Protein AF-A0A812K1M4-F1 (afdb_monomer_lite)

Sequence (261 aa):
MPAGGAGTYQIGTFAVVARPSWSERVLVRAGVLQGGAANAGPQGVGAVGLQGGTPPSSSVDLKALEGAARQLQALSLREPRDKKDRKKDKKAAKKKQKKDKKKSKKKKKDSSSRKSKHVKYDDLSHVDGLKWKKKGDLVAFAAKHPGALTAHFLAGVYARLSKGTMTRTSQLREASVAAWAHQFTGLSEIRDLKEVLTLAEILDSVNRREIERAMDILCQRILAIQVAKMKGGSWEKAEAIELVNTQKSLASSSMLALTNA

Structure (mmCIF, N/CA/C/O backbone):
data_AF-A0A812K1M4-F1
#
_entry.id   AF-A0A812K1M4-F1
#
loop_
_atom_site.group_PDB
_atom_site.id
_atom_site.type_symbol
_atom_site.label_atom_id
_atom_site.label_alt_id
_atom_site.label_comp_id
_atom_site.label_asym_id
_atom_site.label_entity_id
_atom_site.label_seq_id
_atom_site.pdbx_PDB_ins_code
_atom_site.Cartn_x
_atom_site.Cartn_y
_atom_site.Cartn_z
_atom_site.occupancy
_atom_site.B_iso_or_equiv
_atom_site.auth_seq_id
_atom_site.auth_comp_id
_atom_site.auth_asym_id
_atom_site.auth_atom_id
_atom_site.pdbx_PDB_model_num
ATOM 1 N N . MET A 1 1 ? -8.670 -52.781 46.676 1.00 44.91 1 MET A N 1
ATOM 2 C CA . MET A 1 1 ? -7.292 -52.795 46.140 1.00 44.91 1 MET A CA 1
ATOM 3 C C . MET A 1 1 ? -7.351 -53.201 44.666 1.00 44.91 1 MET A C 1
ATOM 5 O O . MET A 1 1 ? -7.342 -54.397 44.408 1.00 44.91 1 MET A O 1
ATOM 9 N N . PRO A 1 2 ? -7.512 -52.279 43.698 1.00 49.38 2 PRO A N 1
ATOM 10 C CA . PRO A 1 2 ? -7.378 -52.623 42.286 1.00 49.38 2 PRO A CA 1
ATOM 11 C C . PRO A 1 2 ? -5.946 -52.358 41.798 1.00 49.38 2 PRO A C 1
ATOM 13 O O . PRO A 1 2 ? -5.354 -51.320 42.094 1.00 49.38 2 PRO A O 1
ATOM 16 N N . ALA A 1 3 ? -5.397 -53.336 41.081 1.00 50.78 3 ALA A N 1
ATOM 17 C CA . ALA A 1 3 ? -4.061 -53.323 40.505 1.00 50.78 3 ALA A CA 1
ATOM 18 C C . ALA A 1 3 ? -3.975 -52.342 39.322 1.00 50.78 3 ALA A C 1
ATOM 20 O O . ALA A 1 3 ? -4.794 -52.386 38.404 1.00 50.78 3 ALA A O 1
ATOM 21 N N . GLY A 1 4 ? -2.980 -51.453 39.355 1.00 46.25 4 GLY A N 1
ATOM 22 C CA . GLY A 1 4 ? -2.679 -50.513 38.279 1.00 46.25 4 GLY A CA 1
ATOM 23 C C . GLY A 1 4 ? -1.910 -51.191 37.146 1.00 46.25 4 GLY A C 1
ATOM 24 O O . GLY A 1 4 ? -0.775 -51.622 37.338 1.00 46.25 4 GLY A O 1
ATOM 25 N N . GLY A 1 5 ? -2.528 -51.272 35.968 1.00 56.31 5 GLY A N 1
ATOM 26 C CA . GLY A 1 5 ? -1.884 -51.715 34.733 1.00 56.31 5 GLY A CA 1
ATOM 27 C C . GLY A 1 5 ? -1.022 -50.607 34.126 1.00 56.31 5 GLY A C 1
ATOM 28 O O . GLY A 1 5 ? -1.500 -49.500 33.878 1.00 56.31 5 GLY A O 1
ATOM 29 N N . ALA A 1 6 ? 0.253 -50.909 33.887 1.00 53.47 6 ALA A N 1
ATOM 30 C CA . ALA A 1 6 ? 1.185 -50.035 33.189 1.00 53.47 6 ALA A CA 1
ATOM 31 C C . ALA A 1 6 ? 0.893 -50.051 31.679 1.00 53.47 6 ALA A C 1
ATOM 33 O O . ALA A 1 6 ? 1.109 -51.056 31.006 1.00 53.47 6 ALA A O 1
ATOM 34 N N . GLY A 1 7 ? 0.391 -48.933 31.150 1.00 55.84 7 GLY A N 1
ATOM 35 C CA . GLY A 1 7 ? 0.235 -48.718 29.713 1.00 55.84 7 GLY A CA 1
ATOM 36 C C . GLY A 1 7 ? 1.561 -48.308 29.076 1.00 55.84 7 GLY A C 1
ATOM 37 O O . GLY A 1 7 ? 2.104 -47.246 29.380 1.00 55.84 7 GLY A O 1
ATOM 38 N N . THR A 1 8 ? 2.083 -49.146 28.186 1.00 53.59 8 THR A N 1
ATOM 39 C CA . THR A 1 8 ? 3.206 -48.838 27.297 1.00 53.59 8 THR A CA 1
ATOM 40 C C . THR A 1 8 ? 2.718 -47.969 26.137 1.00 53.59 8 THR A C 1
ATOM 42 O O . THR A 1 8 ? 1.941 -48.404 25.292 1.00 53.59 8 THR A O 1
ATOM 45 N N . TYR A 1 9 ? 3.180 -46.720 26.084 1.00 45.56 9 TYR A N 1
ATOM 46 C CA . TYR A 1 9 ? 2.913 -45.813 24.969 1.00 45.56 9 TYR A CA 1
ATOM 47 C C . TYR A 1 9 ? 3.935 -46.060 23.853 1.00 45.56 9 TYR A C 1
ATOM 49 O O . TYR A 1 9 ? 5.130 -45.830 24.040 1.00 45.56 9 TYR A O 1
ATOM 57 N N . GLN A 1 10 ? 3.474 -46.518 22.686 1.00 49.78 10 GLN A N 1
ATOM 58 C CA . GLN A 1 10 ? 4.286 -46.532 21.469 1.00 49.78 10 GLN A CA 1
ATOM 59 C C . GLN A 1 10 ? 4.488 -45.098 20.967 1.00 49.78 10 GLN A C 1
ATOM 61 O O . GLN A 1 10 ? 3.536 -44.402 20.616 1.00 49.78 10 GLN A O 1
ATOM 66 N N . ILE A 1 11 ? 5.745 -44.664 20.913 1.00 46.81 11 ILE A N 1
ATOM 67 C CA . ILE A 1 11 ? 6.144 -43.401 20.293 1.00 46.81 11 ILE A CA 1
ATOM 68 C C . ILE A 1 11 ? 6.273 -43.657 18.789 1.00 46.81 11 ILE A C 1
ATOM 70 O O . ILE A 1 11 ? 7.227 -44.287 18.336 1.00 46.81 11 ILE A O 1
ATOM 74 N N . GLY A 1 12 ? 5.286 -43.194 18.020 1.00 51.94 12 GLY A N 1
ATOM 75 C CA . GLY A 1 12 ? 5.307 -43.250 16.561 1.00 51.94 12 GLY A CA 1
ATOM 76 C C . GLY A 1 12 ? 6.436 -42.393 15.984 1.00 51.94 12 GLY A C 1
ATOM 77 O O . GLY A 1 12 ? 6.584 -41.217 16.318 1.00 51.94 12 GLY A O 1
ATOM 78 N N . THR A 1 13 ? 7.245 -42.992 15.115 1.00 51.19 13 THR A N 1
ATOM 79 C CA . THR A 1 13 ? 8.325 -42.324 14.387 1.00 51.19 13 THR A CA 1
ATOM 80 C C . THR A 1 13 ? 7.721 -41.464 13.274 1.00 51.19 13 THR A C 1
ATOM 82 O O . THR A 1 13 ? 7.168 -41.983 12.308 1.00 51.19 13 THR A O 1
ATOM 85 N N . PHE A 1 14 ? 7.807 -40.140 13.398 1.00 39.53 14 PHE A N 1
ATOM 86 C CA . PHE A 1 14 ? 7.404 -39.222 12.332 1.00 39.53 14 PHE A CA 1
ATOM 87 C C . PHE A 1 14 ? 8.501 -39.164 11.267 1.00 39.53 14 PHE A C 1
ATOM 89 O O . PHE A 1 14 ? 9.583 -38.627 11.503 1.00 39.53 14 PHE A O 1
ATOM 96 N N . ALA A 1 15 ? 8.218 -39.706 10.082 1.00 47.03 15 ALA A N 1
ATOM 97 C CA . ALA A 1 15 ? 9.051 -39.506 8.906 1.00 47.03 15 ALA A CA 1
ATOM 98 C C . ALA A 1 15 ? 8.964 -38.034 8.470 1.00 47.03 15 ALA A C 1
ATOM 100 O O . ALA A 1 15 ? 7.927 -37.558 8.005 1.00 47.03 15 ALA A O 1
ATOM 101 N N . VAL A 1 16 ? 10.062 -37.297 8.635 1.00 44.16 16 VAL A N 1
ATOM 102 C CA . VAL A 1 16 ? 10.210 -35.941 8.101 1.00 44.16 16 VAL A CA 1
ATOM 103 C C . VAL A 1 16 ? 10.434 -36.065 6.596 1.00 44.16 16 VAL A C 1
ATOM 105 O O . VAL A 1 16 ? 11.542 -36.332 6.138 1.00 44.16 16 VAL A O 1
ATOM 108 N N . VAL A 1 17 ? 9.368 -35.895 5.812 1.00 54.56 17 VAL A N 1
ATOM 109 C CA . VAL A 1 17 ? 9.471 -35.758 4.355 1.00 54.56 17 VAL A CA 1
ATOM 110 C C . VAL A 1 17 ? 10.167 -34.430 4.068 1.00 54.56 17 VAL A C 1
ATOM 112 O O . VAL A 1 17 ? 9.581 -33.358 4.241 1.00 54.56 17 VAL A O 1
ATOM 115 N N . ALA A 1 18 ? 11.435 -34.498 3.663 1.00 44.25 18 ALA A N 1
ATOM 116 C CA . ALA A 1 18 ? 12.210 -33.342 3.239 1.00 44.25 18 ALA A CA 1
ATOM 117 C C . ALA A 1 18 ? 11.505 -32.671 2.049 1.00 44.25 18 ALA A C 1
ATOM 119 O O . ALA A 1 18 ? 11.450 -33.209 0.944 1.00 44.25 18 ALA A O 1
ATOM 120 N N . ARG A 1 19 ? 10.917 -31.494 2.285 1.00 44.53 19 ARG A N 1
ATOM 121 C CA . ARG A 1 19 ? 10.393 -30.652 1.209 1.00 44.53 19 ARG A CA 1
ATOM 122 C C . ARG A 1 19 ? 11.579 -29.986 0.499 1.00 44.53 19 ARG A C 1
ATOM 124 O O . ARG A 1 19 ? 12.397 -29.381 1.191 1.00 44.53 19 ARG A O 1
ATOM 131 N N . PRO A 1 20 ? 11.670 -30.058 -0.842 1.00 45.25 20 PRO A N 1
ATOM 132 C CA . PRO A 1 20 ? 12.727 -29.390 -1.594 1.00 45.25 20 PRO A CA 1
ATOM 133 C C . PRO A 1 20 ? 12.751 -27.888 -1.311 1.00 45.25 20 PRO A C 1
ATOM 135 O O . PRO A 1 20 ? 11.693 -27.254 -1.215 1.00 45.25 20 PRO A O 1
ATOM 138 N N . SER A 1 21 ? 13.958 -27.335 -1.210 1.00 49.97 21 SER A N 1
ATOM 139 C CA . SER A 1 21 ? 14.201 -25.899 -1.089 1.00 49.97 21 SER A CA 1
ATOM 140 C C . SER A 1 21 ? 13.547 -25.141 -2.249 1.00 49.97 21 SER A C 1
ATOM 142 O O . SER A 1 21 ? 13.640 -25.546 -3.409 1.00 49.97 21 SER A O 1
ATOM 144 N N . TRP A 1 22 ? 12.906 -24.008 -1.948 1.00 45.66 22 TRP A N 1
ATOM 145 C CA . TRP A 1 22 ? 12.272 -23.125 -2.939 1.00 45.66 22 TRP A CA 1
ATOM 146 C C . TRP A 1 22 ? 13.230 -22.667 -4.053 1.00 45.66 22 TRP A C 1
ATOM 148 O O . TRP A 1 22 ? 12.784 -22.403 -5.167 1.00 45.66 22 TRP A O 1
ATOM 158 N N . SER A 1 23 ? 14.540 -22.640 -3.792 1.00 48.38 23 SER A N 1
ATOM 159 C CA . SER A 1 23 ? 15.558 -22.270 -4.782 1.00 48.38 23 SER A CA 1
ATOM 160 C C . SER A 1 23 ? 15.686 -23.256 -5.951 1.00 48.38 23 SER A C 1
ATOM 162 O O . SER A 1 23 ? 16.134 -22.856 -7.019 1.00 48.38 23 SER A O 1
ATOM 164 N N . GLU A 1 24 ? 15.275 -24.520 -5.795 1.00 45.53 24 GLU A N 1
ATOM 165 C CA . GLU A 1 24 ? 15.433 -25.543 -6.846 1.00 45.53 24 GLU A CA 1
ATOM 166 C C . GLU A 1 24 ? 14.240 -25.633 -7.808 1.00 45.53 24 GLU A C 1
ATOM 168 O O . GLU A 1 24 ? 14.372 -26.176 -8.902 1.00 45.53 24 GLU A O 1
ATOM 173 N N . ARG A 1 25 ? 13.073 -25.066 -7.464 1.00 51.09 25 ARG A N 1
ATOM 174 C CA . ARG A 1 25 ? 11.882 -25.139 -8.337 1.00 51.09 25 ARG A CA 1
ATOM 175 C C . ARG A 1 25 ? 11.816 -24.055 -9.406 1.00 51.09 25 ARG A C 1
ATOM 177 O O . ARG A 1 25 ? 11.097 -24.227 -10.386 1.00 51.09 25 ARG A O 1
ATOM 184 N N . VAL A 1 26 ? 12.552 -22.957 -9.248 1.00 49.84 26 VAL A N 1
ATOM 185 C CA . VAL A 1 26 ? 12.480 -21.825 -10.189 1.00 49.84 26 VAL A CA 1
ATOM 186 C C . VAL A 1 26 ? 13.371 -22.042 -11.421 1.00 49.84 26 VAL A C 1
ATOM 188 O O . VAL A 1 26 ? 13.118 -21.449 -12.465 1.00 49.84 26 VAL A O 1
ATOM 191 N N . LEU A 1 27 ? 14.350 -22.954 -11.370 1.00 45.97 27 LEU A N 1
ATOM 192 C CA . LEU A 1 27 ? 15.311 -23.141 -12.466 1.00 45.97 27 LEU A CA 1
ATOM 193 C C . LEU A 1 27 ? 14.929 -24.205 -13.517 1.00 45.97 27 LEU A C 1
ATOM 195 O O . LEU A 1 27 ? 15.692 -24.423 -14.451 1.00 45.97 27 LEU A O 1
ATOM 199 N N . VAL A 1 28 ? 13.767 -24.863 -13.410 1.00 47.66 28 VAL A N 1
ATOM 200 C CA . VAL A 1 28 ? 13.396 -25.990 -14.303 1.00 47.66 28 VAL A CA 1
ATOM 201 C C . VAL A 1 28 ? 12.444 -25.580 -15.443 1.00 47.66 28 VAL A C 1
ATOM 203 O O . VAL A 1 28 ? 12.069 -26.403 -16.271 1.00 47.66 28 VAL A O 1
ATOM 206 N N . ARG A 1 29 ? 12.076 -24.297 -15.569 1.00 46.66 29 ARG A N 1
ATOM 207 C CA . ARG A 1 29 ? 11.148 -23.832 -16.625 1.00 46.66 29 ARG A CA 1
ATOM 208 C C . ARG A 1 29 ? 11.748 -22.818 -17.603 1.00 46.66 29 ARG A C 1
ATOM 210 O O . ARG A 1 29 ? 11.048 -21.944 -18.096 1.00 46.66 29 ARG A O 1
ATOM 217 N N . ALA A 1 30 ? 13.034 -22.973 -17.907 1.00 45.06 30 ALA A N 1
ATOM 218 C CA . ALA A 1 30 ? 13.705 -22.322 -19.033 1.00 45.06 30 ALA A CA 1
ATOM 219 C C . ALA A 1 30 ? 14.334 -23.395 -19.938 1.00 45.06 30 ALA A C 1
ATOM 221 O O . ALA A 1 30 ? 15.546 -23.468 -20.103 1.00 45.06 30 ALA A O 1
ATOM 222 N N . GLY A 1 31 ? 13.496 -24.292 -20.461 1.00 41.69 31 GLY A N 1
ATOM 223 C CA . GLY A 1 31 ? 13.904 -25.370 -21.353 1.00 41.69 31 GLY A CA 1
ATOM 224 C C . GLY A 1 31 ? 13.106 -25.335 -22.650 1.00 41.69 31 GLY A C 1
ATOM 225 O O . GLY A 1 31 ? 11.930 -25.669 -22.650 1.00 41.69 31 GLY A O 1
ATOM 226 N N . VAL A 1 32 ? 13.794 -24.950 -23.727 1.00 46.97 32 VAL A N 1
ATOM 227 C CA . VAL A 1 32 ? 13.622 -25.468 -25.094 1.00 46.97 32 VAL A CA 1
ATOM 228 C C . VAL A 1 32 ? 12.225 -25.302 -25.716 1.00 46.97 32 VAL A C 1
ATOM 230 O O . VAL A 1 32 ? 11.398 -26.206 -25.694 1.00 46.97 32 VAL A O 1
ATOM 233 N N . LEU A 1 33 ? 12.015 -24.179 -26.410 1.00 45.16 33 LEU A N 1
ATOM 234 C CA . LEU A 1 33 ? 11.182 -24.167 -27.618 1.00 45.16 33 LEU A CA 1
ATOM 235 C C . LEU A 1 33 ? 12.116 -24.104 -28.828 1.00 45.16 33 LEU A C 1
ATOM 237 O O . LEU A 1 33 ? 12.553 -23.041 -29.261 1.00 45.16 33 LEU A O 1
ATOM 241 N N . GLN A 1 34 ? 12.459 -25.296 -29.310 1.00 49.09 34 GLN A N 1
ATOM 242 C CA . GLN A 1 34 ? 13.163 -25.560 -30.555 1.00 49.09 34 GLN A CA 1
ATOM 243 C C . GLN A 1 34 ? 12.158 -26.188 -31.533 1.00 49.09 34 GLN A C 1
ATOM 245 O O . GLN A 1 34 ? 11.579 -27.224 -31.225 1.00 49.09 34 GLN A O 1
ATOM 250 N N . GLY A 1 35 ? 11.986 -25.565 -32.705 1.00 44.66 35 GLY A N 1
ATOM 251 C CA . GLY A 1 35 ? 11.224 -26.080 -33.856 1.00 44.66 35 GLY A CA 1
ATOM 252 C C . GLY A 1 35 ? 9.790 -25.529 -33.963 1.00 44.66 35 GLY A C 1
ATOM 253 O O . GLY A 1 35 ? 9.067 -25.505 -32.981 1.00 44.66 35 GLY A O 1
ATOM 254 N N . GLY A 1 36 ? 9.297 -25.062 -35.112 1.00 41.16 36 GLY A N 1
ATOM 255 C CA . GLY A 1 36 ? 9.871 -25.073 -36.451 1.00 41.16 36 GLY A CA 1
ATOM 256 C C . GLY A 1 36 ? 9.003 -24.324 -37.476 1.00 41.16 36 GLY A C 1
ATOM 257 O O . GLY A 1 36 ? 7.804 -24.161 -37.298 1.00 41.16 36 GLY A O 1
ATOM 258 N N . ALA A 1 37 ? 9.707 -23.868 -38.513 1.00 45.38 37 ALA A N 1
ATOM 259 C CA . ALA A 1 37 ? 9.391 -23.758 -39.939 1.00 45.38 37 ALA A CA 1
ATOM 260 C C . ALA A 1 37 ? 8.014 -23.298 -40.480 1.00 45.38 37 ALA A C 1
ATOM 262 O O . ALA A 1 37 ? 6.962 -23.854 -40.193 1.00 45.38 37 ALA A O 1
ATOM 263 N N . ALA A 1 38 ? 8.170 -22.432 -41.492 1.00 45.50 38 ALA A N 1
ATOM 264 C CA . ALA A 1 38 ? 7.379 -22.260 -42.712 1.00 45.50 38 ALA A CA 1
ATOM 265 C C . ALA A 1 38 ? 6.124 -21.375 -42.648 1.00 45.50 38 ALA A C 1
ATOM 267 O O . ALA A 1 38 ? 5.014 -21.847 -42.441 1.00 45.50 38 ALA A O 1
ATOM 268 N N . ASN A 1 39 ? 6.282 -20.111 -43.060 1.00 48.62 39 ASN A N 1
ATOM 269 C CA . ASN A 1 39 ? 5.619 -19.711 -44.299 1.00 48.62 39 ASN A CA 1
ATOM 270 C C . ASN A 1 39 ? 6.395 -18.603 -45.023 1.00 48.62 39 ASN A C 1
ATOM 272 O O . ASN A 1 39 ? 6.795 -17.606 -44.424 1.00 48.62 39 ASN A O 1
ATOM 276 N N . ALA A 1 40 ? 6.642 -18.836 -46.307 1.00 50.03 40 ALA A N 1
ATOM 277 C CA . ALA A 1 40 ? 7.355 -17.947 -47.206 1.00 50.03 40 ALA A CA 1
ATOM 278 C C . ALA A 1 40 ? 6.398 -16.897 -47.783 1.00 50.03 40 ALA A C 1
ATOM 280 O O . ALA A 1 40 ? 5.282 -17.214 -48.184 1.00 50.03 40 ALA A O 1
ATOM 281 N N . GLY A 1 41 ? 6.869 -15.658 -47.877 1.00 42.97 41 GLY A N 1
ATOM 282 C CA . GLY A 1 41 ? 6.221 -14.581 -48.618 1.00 42.97 41 GLY A CA 1
ATOM 283 C C . GLY A 1 41 ? 7.231 -13.455 -48.843 1.00 42.97 41 GLY A C 1
ATOM 284 O O . GLY A 1 41 ? 7.750 -12.933 -47.857 1.00 42.97 41 GLY A O 1
ATOM 285 N N . PRO A 1 42 ? 7.585 -13.117 -50.096 1.00 58.81 42 PRO A N 1
ATOM 286 C CA . PRO A 1 42 ? 8.645 -12.164 -50.386 1.00 58.81 42 PRO A CA 1
ATOM 287 C C . PRO A 1 42 ? 8.093 -10.737 -50.459 1.00 58.81 42 PRO A C 1
ATOM 289 O O . PRO A 1 42 ? 6.972 -10.536 -50.915 1.00 58.81 42 PRO A O 1
ATOM 292 N N . GLN A 1 43 ? 8.923 -9.763 -50.076 1.00 44.59 43 GLN A N 1
ATOM 293 C CA . GLN A 1 43 ? 9.246 -8.525 -50.809 1.00 44.59 43 GLN A CA 1
ATOM 294 C C . GLN A 1 43 ? 9.668 -7.414 -49.838 1.00 44.59 43 GLN A C 1
ATOM 296 O O . GLN A 1 43 ? 9.044 -7.203 -48.804 1.00 44.59 43 GLN A O 1
ATOM 301 N N . GLY A 1 44 ? 10.722 -6.682 -50.213 1.00 44.19 44 GLY A N 1
ATOM 302 C CA . GLY A 1 44 ? 11.090 -5.418 -49.573 1.00 44.19 44 GLY A CA 1
ATOM 303 C C . GLY A 1 44 ? 12.570 -5.297 -49.236 1.00 44.19 44 GLY A C 1
ATOM 304 O O . GLY A 1 44 ? 12.944 -5.261 -48.070 1.00 44.19 44 GLY A O 1
ATOM 305 N N . VAL A 1 45 ? 13.414 -5.225 -50.264 1.00 50.66 45 VAL A N 1
ATOM 306 C CA . VAL A 1 45 ? 14.807 -4.771 -50.163 1.00 50.66 45 VAL A CA 1
ATOM 307 C C . VAL A 1 45 ? 14.851 -3.341 -49.614 1.00 50.66 45 VAL A C 1
ATOM 309 O O . VAL A 1 45 ? 14.400 -2.405 -50.266 1.00 50.66 45 VAL A O 1
ATOM 312 N N . GLY A 1 46 ? 15.430 -3.185 -48.426 1.00 46.25 46 GLY A N 1
ATOM 313 C CA . GLY A 1 46 ? 15.789 -1.907 -47.818 1.00 46.25 46 GLY A CA 1
ATOM 314 C C . GLY A 1 46 ? 17.106 -2.071 -47.070 1.00 46.25 46 GLY A C 1
ATOM 315 O O . GLY A 1 46 ? 17.124 -2.382 -45.884 1.00 46.25 46 GLY A O 1
ATOM 316 N N . ALA A 1 47 ? 18.214 -1.935 -47.796 1.00 50.34 47 ALA A N 1
ATOM 317 C CA . ALA A 1 47 ? 19.561 -1.975 -47.251 1.00 50.34 47 ALA A CA 1
ATOM 318 C C . ALA A 1 47 ? 19.834 -0.710 -46.421 1.00 50.34 47 ALA A C 1
ATOM 320 O O . ALA A 1 47 ? 19.918 0.386 -46.971 1.00 50.34 47 ALA A O 1
ATOM 321 N N . VAL A 1 48 ? 20.015 -0.863 -45.108 1.00 50.91 48 VAL A N 1
ATOM 322 C CA . VAL A 1 48 ? 20.618 0.158 -44.241 1.00 50.91 48 VAL A CA 1
ATOM 323 C C . VAL A 1 48 ? 21.715 -0.524 -43.435 1.00 50.91 48 VAL A C 1
ATOM 325 O O . VAL A 1 48 ? 21.456 -1.380 -42.591 1.00 50.91 48 VAL A O 1
ATOM 328 N N . GLY A 1 49 ? 22.959 -0.187 -43.772 1.00 52.50 49 GLY A N 1
ATOM 329 C CA . GLY A 1 49 ? 24.156 -0.717 -43.137 1.00 52.50 49 GLY A CA 1
ATOM 330 C C . GLY A 1 49 ? 24.290 -0.241 -41.694 1.00 52.50 49 GLY A C 1
ATOM 331 O O . GLY A 1 49 ? 24.260 0.956 -41.420 1.00 52.50 49 GLY A O 1
ATOM 332 N N . LEU A 1 50 ? 24.497 -1.189 -40.781 1.00 45.12 50 LEU A N 1
ATOM 333 C CA . LEU A 1 50 ? 24.945 -0.926 -39.420 1.00 45.12 50 LEU A CA 1
ATOM 334 C C . LEU A 1 50 ? 26.320 -1.560 -39.232 1.00 45.12 50 LEU A C 1
ATOM 336 O O . LEU A 1 50 ? 26.487 -2.778 -39.258 1.00 45.12 50 LEU A O 1
ATOM 340 N N . GLN A 1 51 ? 27.304 -0.674 -39.096 1.00 43.59 51 GLN A N 1
ATOM 341 C CA . GLN A 1 51 ? 28.684 -0.966 -38.741 1.00 43.59 51 GLN A CA 1
ATOM 342 C C . GLN A 1 51 ? 28.747 -1.716 -37.406 1.00 43.59 51 GLN A C 1
ATOM 344 O O . GLN A 1 51 ? 28.114 -1.332 -36.422 1.00 43.59 51 GLN A O 1
ATOM 349 N N . GLY A 1 52 ? 29.546 -2.783 -37.387 1.00 46.19 52 GLY A N 1
ATOM 350 C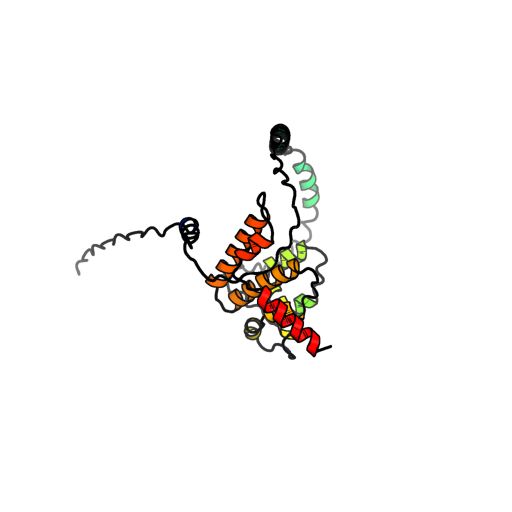 CA . GLY A 1 52 ? 29.856 -3.558 -36.196 1.00 46.19 52 GLY A CA 1
ATOM 351 C C . GLY A 1 52 ? 30.645 -2.737 -35.180 1.00 46.19 52 GLY A C 1
ATOM 352 O O . GLY A 1 52 ? 31.819 -2.439 -35.386 1.00 46.19 52 GLY A O 1
ATOM 353 N N . GLY A 1 53 ? 30.000 -2.410 -34.063 1.00 44.69 53 GLY A N 1
ATOM 354 C CA . GLY A 1 53 ? 30.661 -1.966 -32.843 1.00 44.69 53 GLY A CA 1
ATOM 355 C C . GLY A 1 53 ? 30.985 -3.172 -31.967 1.00 44.69 53 GLY A C 1
ATOM 356 O O . GLY A 1 53 ? 30.086 -3.815 -31.427 1.00 44.69 53 GLY A O 1
ATOM 357 N N . THR A 1 54 ? 32.268 -3.491 -31.828 1.00 55.09 54 THR A N 1
ATOM 358 C CA . THR A 1 54 ? 32.775 -4.456 -30.845 1.00 55.09 54 THR A CA 1
ATOM 359 C C . THR A 1 54 ? 32.374 -4.042 -29.420 1.00 55.09 54 THR A C 1
ATOM 361 O O . THR A 1 54 ? 32.523 -2.866 -29.077 1.00 55.09 54 THR A O 1
ATOM 364 N N . PRO A 1 55 ? 31.900 -4.967 -28.564 1.00 52.03 55 PRO A N 1
ATOM 365 C CA . PRO A 1 55 ? 31.508 -4.645 -27.195 1.00 52.03 55 PRO A CA 1
ATOM 366 C C . PRO A 1 55 ? 32.727 -4.231 -26.348 1.00 52.03 55 PRO A C 1
ATOM 368 O O . PRO A 1 55 ? 33.775 -4.877 -26.431 1.00 52.03 55 PRO A O 1
ATOM 371 N N . PRO A 1 56 ? 32.618 -3.188 -25.501 1.00 53.22 56 PRO A N 1
ATOM 372 C CA . PRO A 1 56 ? 33.709 -2.777 -24.630 1.00 53.22 56 PRO A CA 1
ATOM 373 C C . PRO A 1 56 ? 33.952 -3.839 -23.552 1.00 53.22 56 PRO A C 1
ATOM 375 O O . PRO A 1 56 ? 33.114 -4.097 -22.686 1.00 53.22 56 PRO A O 1
ATOM 378 N N . SER A 1 57 ? 35.136 -4.445 -23.608 1.00 56.19 57 SER A N 1
ATOM 379 C CA . SER A 1 57 ? 35.712 -5.269 -22.548 1.00 56.19 57 SER A CA 1
ATOM 380 C C . SER A 1 57 ? 35.792 -4.452 -21.255 1.00 56.19 57 SER A C 1
ATOM 382 O O . SER A 1 57 ? 36.689 -3.629 -21.080 1.00 56.19 57 SER A O 1
ATOM 384 N N . SER A 1 58 ? 34.843 -4.657 -20.337 1.00 56.38 58 SER A N 1
ATOM 385 C CA . SER A 1 58 ? 34.862 -4.022 -19.019 1.00 56.38 58 SER A CA 1
ATOM 386 C C . SER A 1 58 ? 35.895 -4.718 -18.127 1.00 56.38 58 SER A C 1
ATOM 388 O O . SER A 1 58 ? 35.545 -5.611 -17.348 1.00 56.38 58 SER A O 1
ATOM 390 N N . SER A 1 59 ? 37.164 -4.331 -18.239 1.00 57.22 59 SER A N 1
ATOM 391 C CA . SER A 1 59 ? 38.169 -4.631 -17.221 1.00 57.22 59 SER A CA 1
ATOM 392 C C . SER A 1 59 ? 37.764 -3.900 -15.943 1.00 57.22 59 SER A C 1
ATOM 394 O O . SER A 1 59 ? 37.869 -2.679 -15.846 1.00 57.22 59 SER A O 1
ATOM 396 N N . VAL A 1 60 ? 37.209 -4.643 -14.988 1.00 63.91 60 VAL A N 1
ATOM 397 C CA . VAL A 1 60 ? 36.927 -4.128 -13.649 1.00 63.91 60 VAL A CA 1
ATOM 398 C C . VAL A 1 60 ? 38.268 -3.761 -13.026 1.00 63.91 60 VAL A C 1
ATOM 400 O O . VAL A 1 60 ? 39.148 -4.610 -12.904 1.00 63.91 60 VAL A O 1
ATOM 403 N N . ASP A 1 61 ? 38.429 -2.488 -12.682 1.00 70.38 61 ASP A N 1
ATOM 404 C CA . ASP A 1 61 ? 39.669 -1.934 -12.156 1.00 70.38 61 ASP A CA 1
ATOM 405 C C . ASP A 1 61 ? 39.897 -2.464 -10.729 1.00 70.38 61 ASP A C 1
ATOM 407 O O . ASP A 1 61 ? 39.393 -1.925 -9.740 1.00 70.38 61 ASP A O 1
ATOM 411 N N . LEU A 1 62 ? 40.593 -3.602 -10.627 1.00 78.50 62 LEU A N 1
ATOM 412 C CA . LEU A 1 62 ? 40.819 -4.354 -9.383 1.00 78.50 62 LEU A CA 1
ATOM 413 C C . LEU A 1 62 ? 41.422 -3.483 -8.267 1.00 78.50 62 LEU A C 1
ATOM 415 O O . LEU A 1 62 ? 41.156 -3.717 -7.088 1.00 78.50 62 LEU A O 1
ATOM 419 N N . LYS A 1 63 ? 42.152 -2.420 -8.630 1.00 80.56 63 LYS A N 1
ATOM 420 C CA . LYS A 1 63 ? 42.722 -1.451 -7.683 1.00 80.56 63 LYS A CA 1
ATOM 421 C C . LYS A 1 63 ? 41.662 -0.594 -6.984 1.00 80.56 63 LYS A C 1
ATOM 423 O O . LYS A 1 63 ? 41.819 -0.277 -5.805 1.00 80.56 63 LYS A O 1
ATOM 428 N N . ALA A 1 64 ? 40.567 -0.251 -7.664 1.00 76.88 64 ALA A N 1
ATOM 429 C CA . ALA A 1 64 ? 39.471 0.506 -7.056 1.00 76.88 64 ALA A CA 1
ATOM 430 C C . ALA A 1 64 ? 38.711 -0.336 -6.015 1.00 76.88 64 ALA A C 1
ATOM 432 O O . ALA A 1 64 ? 38.272 0.182 -4.986 1.00 76.88 64 ALA A O 1
ATOM 433 N N . LEU A 1 65 ? 38.611 -1.650 -6.248 1.00 80.31 65 LEU A N 1
ATOM 434 C CA . LEU A 1 65 ? 37.955 -2.579 -5.329 1.00 80.31 65 LEU A CA 1
ATOM 435 C C . LEU A 1 65 ? 38.772 -2.789 -4.039 1.00 80.31 65 LEU A C 1
ATOM 437 O O . LEU A 1 65 ? 38.204 -2.820 -2.947 1.00 80.31 65 LEU A O 1
ATOM 441 N N . GLU A 1 66 ? 40.103 -2.867 -4.145 1.00 86.88 66 GLU A N 1
ATOM 442 C CA . GLU A 1 66 ? 40.993 -3.000 -2.981 1.00 86.88 66 GLU A CA 1
ATOM 443 C C . GLU A 1 66 ? 40.959 -1.749 -2.079 1.00 86.88 66 GLU A C 1
ATOM 445 O O . GLU A 1 66 ? 40.948 -1.858 -0.848 1.00 86.88 66 GLU A O 1
ATOM 450 N N . GLY A 1 67 ? 40.847 -0.554 -2.674 1.00 87.56 67 GLY A N 1
ATOM 451 C CA . GLY A 1 67 ? 40.695 0.700 -1.929 1.00 87.56 67 GLY A CA 1
ATOM 452 C C . GLY A 1 67 ? 39.418 0.752 -1.079 1.00 87.56 67 GLY A C 1
ATOM 453 O O . GLY A 1 67 ? 39.460 1.166 0.084 1.00 87.56 67 GLY A O 1
ATOM 454 N N . ALA A 1 68 ? 38.293 0.271 -1.617 1.00 81.38 68 ALA A N 1
ATOM 455 C CA . ALA A 1 68 ? 37.016 0.233 -0.901 1.00 81.38 68 ALA A CA 1
ATOM 456 C C . ALA A 1 68 ? 37.031 -0.758 0.281 1.00 81.38 68 ALA A C 1
ATOM 458 O O . ALA A 1 68 ? 36.486 -0.466 1.351 1.00 81.38 68 ALA A O 1
ATOM 459 N N . ALA A 1 69 ? 37.708 -1.901 0.129 1.00 86.69 69 ALA A N 1
ATOM 460 C CA . ALA A 1 69 ? 37.836 -2.897 1.193 1.00 86.69 69 ALA A CA 1
ATOM 461 C C . ALA A 1 69 ? 38.619 -2.359 2.409 1.00 86.69 69 ALA A C 1
ATOM 463 O O . ALA A 1 69 ? 38.218 -2.587 3.555 1.00 86.69 69 ALA A O 1
ATOM 464 N N . ARG A 1 70 ? 39.682 -1.572 2.182 1.00 85.44 70 ARG A N 1
ATOM 465 C CA . ARG A 1 70 ? 40.462 -0.951 3.271 1.00 85.44 70 ARG A CA 1
ATOM 466 C C . ARG A 1 70 ? 39.669 0.102 4.053 1.00 85.44 70 ARG A C 1
ATOM 468 O O . ARG A 1 70 ? 39.807 0.179 5.273 1.00 85.44 70 ARG A O 1
ATOM 475 N N . GLN A 1 71 ? 38.799 0.875 3.396 1.00 81.69 71 GLN A N 1
ATOM 476 C CA . GLN A 1 71 ? 37.946 1.852 4.090 1.00 81.69 71 GLN A CA 1
ATOM 477 C C . GLN A 1 71 ? 36.918 1.188 5.019 1.00 81.69 71 GLN A C 1
ATOM 479 O O . GLN A 1 71 ? 36.672 1.687 6.119 1.00 81.69 71 GLN A O 1
ATOM 484 N N . LEU A 1 72 ? 36.351 0.044 4.623 1.00 81.81 72 LEU A N 1
ATOM 485 C CA . LEU A 1 72 ? 35.406 -0.698 5.466 1.00 81.81 72 LEU A CA 1
ATOM 486 C C . LEU A 1 72 ? 36.076 -1.307 6.704 1.00 81.81 72 LEU A C 1
ATOM 488 O O . LEU A 1 72 ? 35.502 -1.253 7.794 1.00 81.81 72 LEU A O 1
ATOM 492 N N . GLN A 1 73 ? 37.306 -1.812 6.577 1.00 84.19 73 GLN A N 1
ATOM 493 C CA . GLN A 1 73 ? 38.071 -2.280 7.739 1.00 84.19 73 GLN A CA 1
ATOM 494 C C . GLN A 1 73 ? 38.405 -1.142 8.715 1.00 84.19 73 GLN A C 1
ATOM 496 O O . GLN A 1 73 ? 38.281 -1.330 9.926 1.00 84.19 73 GLN A O 1
ATOM 501 N N . ALA A 1 74 ? 38.734 0.056 8.219 1.00 77.31 74 ALA A N 1
ATOM 502 C CA . ALA A 1 74 ? 39.023 1.213 9.071 1.00 77.31 74 ALA A CA 1
ATOM 503 C C . ALA A 1 74 ? 37.802 1.681 9.890 1.00 77.31 74 ALA A C 1
ATOM 505 O O . ALA A 1 74 ? 37.944 2.111 11.034 1.00 77.31 74 ALA A O 1
ATOM 506 N N . LEU A 1 75 ? 36.586 1.557 9.346 1.00 75.06 75 LEU A N 1
ATOM 507 C CA . LEU A 1 75 ? 35.357 1.903 10.071 1.00 75.06 75 LEU A CA 1
ATOM 508 C C . LEU A 1 75 ? 34.967 0.864 11.133 1.00 75.06 75 LEU A C 1
ATOM 510 O O . LEU A 1 75 ? 34.298 1.214 12.108 1.00 75.06 75 LEU A O 1
ATOM 514 N N . SER A 1 76 ? 35.409 -0.387 10.979 1.00 72.25 76 SER A N 1
ATOM 515 C CA . SER A 1 76 ? 35.122 -1.467 11.928 1.00 72.25 76 SER A CA 1
ATOM 516 C C . SER A 1 76 ? 35.974 -1.412 13.204 1.00 72.25 76 SER A C 1
ATOM 518 O O . SER A 1 76 ? 35.616 -2.054 14.189 1.00 72.25 76 SER A O 1
ATOM 520 N N . LEU A 1 77 ? 37.067 -0.642 13.218 1.00 64.44 77 LEU A N 1
ATOM 521 C CA . LEU A 1 77 ? 37.967 -0.502 14.374 1.00 64.44 77 LEU A CA 1
ATOM 522 C C . LEU A 1 77 ? 37.666 0.733 15.238 1.00 64.44 77 LEU A C 1
ATOM 524 O O . LEU A 1 77 ? 38.492 1.144 16.048 1.00 64.44 77 LEU A O 1
ATOM 528 N N . ARG A 1 78 ? 36.483 1.345 15.095 1.00 54.66 78 ARG A N 1
ATOM 529 C CA . ARG A 1 78 ? 36.102 2.507 15.905 1.00 54.66 78 ARG A CA 1
ATOM 530 C C . ARG A 1 78 ? 35.935 2.094 17.372 1.00 54.66 78 ARG A C 1
ATOM 532 O O . ARG A 1 78 ? 34.919 1.516 17.756 1.00 54.66 78 ARG A O 1
ATOM 539 N N . GLU A 1 79 ? 36.959 2.396 18.163 1.00 54.53 79 GLU A N 1
ATOM 540 C CA . GLU A 1 79 ? 37.102 1.973 19.553 1.00 54.53 79 GLU A CA 1
ATOM 541 C C . GLU A 1 79 ? 35.910 2.377 20.446 1.00 54.53 79 GLU A C 1
ATOM 543 O O . GLU A 1 79 ? 35.325 3.462 20.300 1.00 54.53 79 GLU A O 1
ATOM 548 N N . PRO A 1 80 ? 35.535 1.517 21.409 1.00 58.19 80 PRO A N 1
ATOM 549 C CA . PRO A 1 80 ? 34.487 1.808 22.374 1.00 58.19 80 PRO A CA 1
ATOM 550 C C . PRO A 1 80 ? 34.915 2.956 23.297 1.00 58.19 80 PRO A C 1
ATOM 552 O O . PRO A 1 80 ? 35.788 2.799 24.142 1.00 58.19 80 PRO A O 1
ATOM 555 N N . ARG A 1 81 ? 34.242 4.107 23.167 1.00 54.12 81 ARG A N 1
ATOM 556 C CA . ARG A 1 81 ? 34.434 5.287 24.027 1.00 54.12 81 ARG A CA 1
ATOM 557 C C . ARG A 1 81 ? 34.456 4.928 25.519 1.00 54.12 81 ARG A C 1
ATOM 559 O O . ARG A 1 81 ? 33.536 4.282 26.034 1.00 54.12 81 ARG A O 1
ATOM 566 N N . ASP A 1 82 ? 35.478 5.438 26.198 1.00 55.38 82 ASP A N 1
ATOM 567 C CA . ASP A 1 82 ? 35.781 5.201 27.603 1.00 55.38 82 ASP A CA 1
ATOM 568 C C . ASP A 1 82 ? 34.623 5.495 28.566 1.00 55.38 82 ASP A C 1
ATOM 570 O O . ASP A 1 82 ? 33.943 6.523 28.535 1.00 55.38 82 ASP A O 1
ATOM 574 N N . LYS A 1 83 ? 34.436 4.576 29.518 1.00 60.38 83 LYS A N 1
ATOM 575 C CA . LYS A 1 83 ? 33.367 4.580 30.535 1.00 60.38 83 LYS A CA 1
ATOM 576 C C . LYS A 1 83 ? 33.485 5.710 31.577 1.00 60.38 83 LYS A C 1
ATOM 578 O O . LYS A 1 83 ? 32.648 5.772 32.484 1.00 60.38 83 LYS A O 1
ATOM 583 N N . LYS A 1 84 ? 34.499 6.579 31.495 1.00 56.22 84 LYS A N 1
ATOM 584 C CA . LYS A 1 84 ? 34.825 7.565 32.541 1.00 56.22 84 LYS A CA 1
ATOM 585 C C . LYS A 1 84 ? 33.973 8.838 32.456 1.00 56.22 84 LYS A C 1
ATOM 587 O O . LYS A 1 84 ? 33.522 9.317 33.497 1.00 56.22 84 LYS A O 1
ATOM 592 N N . ASP A 1 85 ? 33.597 9.279 31.256 1.00 53.78 85 ASP A N 1
ATOM 593 C CA . ASP A 1 85 ? 32.811 10.515 31.087 1.00 53.78 85 ASP A CA 1
ATOM 594 C C . ASP A 1 85 ? 31.307 10.332 31.331 1.00 53.78 85 ASP A C 1
ATOM 596 O O . ASP A 1 85 ? 30.593 11.264 31.699 1.00 53.78 85 ASP A O 1
ATOM 600 N N . ARG A 1 86 ? 30.807 9.092 31.288 1.00 54.66 86 ARG A N 1
ATOM 601 C CA . ARG A 1 86 ? 29.378 8.786 31.494 1.00 54.66 86 ARG A CA 1
ATOM 602 C C . ARG A 1 86 ? 28.900 8.918 32.951 1.00 54.66 86 ARG A C 1
ATOM 604 O O . ARG A 1 86 ? 27.705 8.774 33.223 1.00 54.66 86 ARG A O 1
ATOM 611 N N . LYS A 1 87 ? 29.806 9.147 33.914 1.00 54.91 87 LYS A N 1
ATOM 612 C CA . LYS A 1 87 ? 29.473 9.241 35.352 1.00 54.91 87 LYS A CA 1
ATOM 613 C C . LYS A 1 87 ? 29.172 10.662 35.841 1.00 54.91 87 LYS A C 1
ATOM 615 O O . LYS A 1 87 ? 28.523 10.779 36.884 1.00 54.91 87 LYS A O 1
ATOM 620 N N . LYS A 1 88 ? 29.580 11.721 35.130 1.00 54.94 88 LYS A N 1
ATOM 621 C CA . LYS A 1 88 ? 29.396 13.103 35.615 1.00 54.94 88 LYS A CA 1
ATOM 622 C C . LYS A 1 88 ? 27.956 13.607 35.421 1.00 54.94 88 LYS A C 1
ATOM 624 O O . LYS A 1 88 ? 27.395 14.201 36.341 1.00 54.94 88 LYS A O 1
ATOM 629 N N . ASP A 1 89 ? 27.285 13.198 34.345 1.00 51.53 89 ASP A N 1
ATOM 630 C CA . ASP A 1 89 ? 25.917 13.660 34.041 1.00 51.53 89 ASP A CA 1
ATOM 631 C C . ASP A 1 89 ? 24.818 12.948 34.847 1.00 51.53 89 ASP A C 1
ATOM 633 O O . ASP A 1 89 ? 23.696 13.441 34.994 1.00 51.53 89 ASP A O 1
ATOM 637 N N . LYS A 1 90 ? 25.131 11.804 35.469 1.00 54.09 90 LYS A N 1
ATOM 638 C CA . LYS A 1 90 ? 24.150 11.025 36.247 1.00 54.09 90 LYS A CA 1
ATOM 639 C C . LYS A 1 90 ? 23.868 11.607 37.643 1.00 54.09 90 LYS A C 1
ATOM 641 O O . LYS A 1 90 ? 22.909 11.183 38.292 1.00 54.09 90 LYS A O 1
ATOM 646 N N . LYS A 1 91 ? 24.668 12.571 38.125 1.00 53.69 91 LYS A N 1
ATOM 647 C CA . LYS A 1 91 ? 24.461 13.213 39.441 1.00 53.69 91 LYS A CA 1
ATOM 648 C C . LYS A 1 91 ? 23.511 14.417 39.400 1.00 53.69 91 LYS A C 1
ATOM 650 O O . LYS A 1 91 ? 22.844 14.662 40.404 1.00 53.69 91 LYS A O 1
ATOM 655 N N . ALA A 1 92 ? 23.353 15.100 38.264 1.00 52.69 92 ALA A N 1
ATOM 656 C CA . ALA A 1 92 ? 22.449 16.253 38.158 1.00 52.69 92 ALA A CA 1
ATOM 657 C C . ALA A 1 92 ? 20.957 15.853 38.104 1.00 52.69 92 ALA A C 1
ATOM 659 O O . ALA A 1 92 ? 20.103 16.534 38.669 1.00 52.69 92 ALA A O 1
ATOM 660 N N . ALA A 1 93 ? 20.628 14.690 37.530 1.00 51.16 93 ALA A N 1
ATOM 661 C CA . ALA A 1 93 ? 19.239 14.230 37.399 1.00 51.16 93 ALA A CA 1
ATOM 662 C C . ALA A 1 93 ? 18.602 13.729 38.716 1.00 51.16 93 ALA A C 1
ATOM 664 O O . ALA A 1 93 ? 17.379 13.626 38.820 1.00 51.16 93 ALA A O 1
ATOM 665 N N . LYS A 1 94 ? 19.398 13.433 39.755 1.00 51.75 94 LYS A N 1
ATOM 666 C CA . LYS A 1 94 ? 18.894 12.797 40.988 1.00 51.75 94 LYS A CA 1
ATOM 667 C C . LYS A 1 94 ? 18.275 13.777 41.997 1.00 51.75 94 LYS A C 1
ATOM 669 O O . LYS A 1 94 ? 17.574 13.330 42.904 1.00 51.75 94 LYS A O 1
ATOM 674 N N . LYS A 1 95 ? 18.489 15.094 41.855 1.00 50.44 95 LYS A N 1
ATOM 675 C CA . LYS A 1 95 ? 17.983 16.100 42.816 1.00 50.44 95 LYS A CA 1
ATOM 676 C C . LYS A 1 95 ? 16.575 16.624 42.486 1.00 50.44 95 LYS A C 1
ATOM 678 O O . LYS A 1 95 ? 15.894 17.099 43.386 1.00 50.44 95 LYS A O 1
ATOM 683 N N . LYS A 1 96 ? 16.089 16.461 41.246 1.00 48.06 96 LYS A N 1
ATOM 684 C CA . LYS A 1 96 ? 14.747 16.926 40.828 1.00 48.06 96 LYS A CA 1
ATOM 685 C C . LYS A 1 96 ? 13.621 15.896 41.027 1.00 48.06 96 LYS A C 1
ATOM 687 O O . LYS A 1 96 ? 12.457 16.254 40.966 1.00 48.06 96 LYS A O 1
ATOM 692 N N . GLN A 1 97 ? 13.943 14.636 41.333 1.00 48.38 97 GLN A N 1
ATOM 693 C CA . GLN A 1 97 ? 12.964 13.534 41.379 1.00 48.38 97 GLN A CA 1
ATOM 694 C C . GLN A 1 97 ? 12.380 13.225 42.775 1.00 48.38 97 GLN A C 1
ATOM 696 O O . GLN A 1 97 ? 11.670 12.233 42.942 1.00 48.38 97 GLN A O 1
ATOM 701 N N . LYS A 1 98 ? 12.681 14.037 43.802 1.00 49.22 98 LYS A N 1
ATOM 702 C CA . LYS A 1 98 ? 12.200 13.805 45.180 1.00 49.22 98 LYS A CA 1
ATOM 703 C C . LYS A 1 98 ? 10.897 14.531 45.547 1.00 49.22 98 LYS A C 1
ATOM 705 O O . LYS A 1 98 ? 10.368 14.227 46.611 1.00 49.22 98 LYS A O 1
ATOM 710 N N . LYS A 1 99 ? 10.351 15.425 44.707 1.00 49.59 99 LYS A N 1
ATOM 711 C CA . LYS A 1 99 ? 9.155 16.217 45.071 1.00 49.59 99 LYS A CA 1
ATOM 712 C C . LYS A 1 99 ? 7.803 15.639 44.609 1.00 49.59 99 LYS A C 1
ATOM 714 O O . LYS A 1 99 ? 6.799 15.965 45.224 1.00 49.59 99 LYS A O 1
ATOM 719 N N . ASP A 1 100 ? 7.771 14.681 43.676 1.00 50.16 100 ASP A N 1
ATOM 720 C CA . ASP A 1 100 ? 6.498 14.168 43.112 1.00 50.16 100 ASP A CA 1
ATOM 721 C C . ASP A 1 100 ? 6.045 12.796 43.650 1.00 50.16 100 ASP A C 1
ATOM 723 O O . ASP A 1 100 ? 5.089 12.191 43.164 1.00 50.16 100 ASP A O 1
ATOM 727 N N . LYS A 1 101 ? 6.706 12.260 44.682 1.00 49.81 101 LYS A N 1
ATOM 728 C CA . LYS A 1 101 ? 6.515 10.861 45.115 1.00 49.81 101 LYS A CA 1
ATOM 729 C C . LYS A 1 101 ? 5.342 10.601 46.078 1.00 49.81 101 LYS A C 1
ATOM 731 O O . LYS A 1 101 ? 5.291 9.51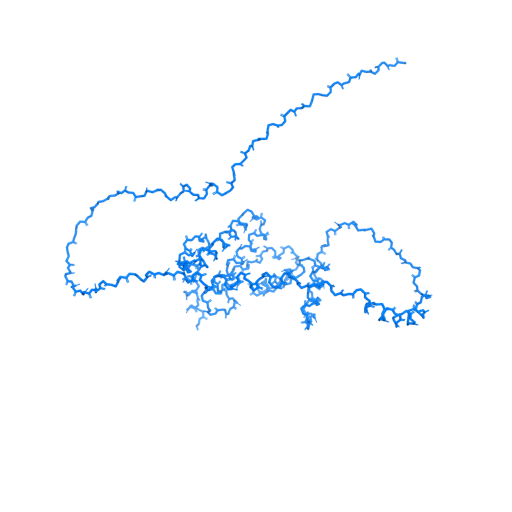5 46.653 1.00 49.81 101 LYS A O 1
ATOM 736 N N . LYS A 1 102 ? 4.402 11.540 46.272 1.00 51.19 102 LYS A N 1
ATOM 737 C CA . LYS A 1 102 ? 3.336 11.407 47.296 1.00 51.19 102 LYS A CA 1
ATOM 738 C C . LYS A 1 102 ? 1.900 11.190 46.778 1.00 51.19 102 LYS A C 1
ATOM 740 O O . LYS A 1 102 ? 0.989 11.230 47.596 1.00 51.19 102 LYS A O 1
ATOM 745 N N . LYS A 1 103 ? 1.642 10.916 45.485 1.00 51.28 103 LYS A N 1
ATOM 746 C CA . LYS A 1 103 ? 0.236 10.803 45.007 1.00 51.28 103 LYS A CA 1
ATOM 747 C C . LYS A 1 103 ? -0.114 9.736 43.951 1.00 51.28 103 LYS A C 1
ATOM 749 O O . LYS A 1 103 ? -0.997 9.972 43.138 1.00 51.28 103 LYS A O 1
ATOM 754 N N . SER A 1 104 ? 0.478 8.535 43.962 1.00 48.19 104 SER A N 1
ATOM 755 C CA . SER A 1 104 ? -0.047 7.437 43.112 1.00 48.19 104 SER A CA 1
ATOM 756 C C . SER A 1 104 ? 0.240 6.012 43.617 1.00 48.19 104 SER A C 1
ATOM 758 O O . SER A 1 104 ? 0.861 5.189 42.947 1.00 48.19 104 SER A O 1
ATOM 760 N N . LYS A 1 105 ? -0.286 5.656 44.797 1.00 53.69 105 LYS A N 1
ATOM 761 C CA . LYS A 1 105 ? -0.486 4.243 45.183 1.00 53.69 105 LYS A CA 1
ATOM 762 C C . LYS A 1 105 ? -1.797 3.715 44.578 1.00 53.69 105 LYS A C 1
ATOM 764 O O . LYS A 1 105 ? -2.800 3.615 45.269 1.00 53.69 105 LYS A O 1
ATOM 769 N N . LYS A 1 106 ? -1.785 3.366 43.288 1.00 54.84 106 LYS A N 1
ATOM 770 C CA . LYS A 1 106 ? -2.679 2.341 42.706 1.00 54.84 106 LYS A CA 1
ATOM 771 C C . LYS A 1 106 ? -2.093 1.848 41.381 1.00 54.84 106 LYS A C 1
ATOM 773 O O . LYS A 1 106 ? -2.632 2.092 40.308 1.00 54.84 106 LYS A O 1
ATOM 778 N N . LYS A 1 107 ? -0.935 1.183 41.453 1.00 49.38 107 LYS A N 1
ATOM 779 C CA . LYS A 1 107 ? -0.371 0.442 40.317 1.00 49.38 107 LYS A CA 1
ATOM 780 C C . LYS A 1 107 ? -1.255 -0.785 40.092 1.00 49.38 107 LYS A C 1
ATOM 782 O O . LYS A 1 107 ? -1.098 -1.796 40.772 1.00 49.38 107 LYS A O 1
ATOM 787 N N . LYS A 1 108 ? -2.233 -0.665 39.189 1.00 52.03 108 LYS A N 1
ATOM 788 C CA . LYS A 1 108 ? -2.906 -1.834 38.624 1.00 52.03 108 LYS A CA 1
ATOM 789 C C . LYS A 1 108 ? -1.839 -2.655 37.900 1.00 52.03 108 LYS A C 1
ATOM 791 O O . LYS A 1 108 ? -1.024 -2.123 37.154 1.00 52.03 108 LYS A O 1
ATOM 796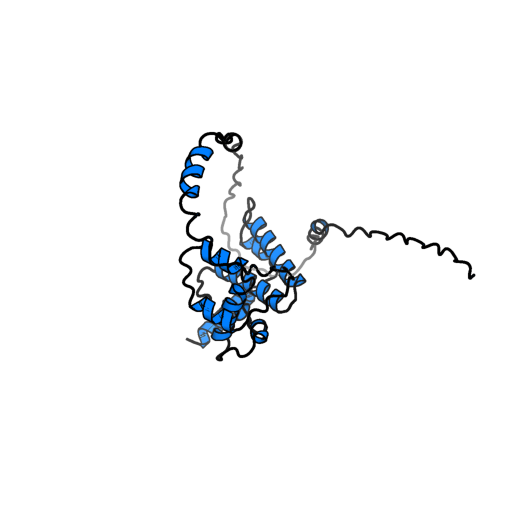 N N . LYS A 1 109 ? -1.795 -3.934 38.245 1.00 50.25 109 LYS A N 1
ATOM 797 C CA . LYS A 1 109 ? -0.924 -4.955 37.679 1.00 50.25 109 LYS A CA 1
ATOM 798 C C . LYS A 1 109 ? -1.377 -5.126 36.226 1.00 50.25 109 LYS A C 1
ATOM 800 O O . LYS A 1 109 ? -2.431 -5.711 35.999 1.00 50.25 109 LYS A O 1
ATOM 805 N N . ASP A 1 110 ? -0.650 -4.541 35.275 1.00 44.34 110 ASP A N 1
ATOM 806 C CA . ASP A 1 110 ? -0.901 -4.737 33.846 1.00 44.34 110 ASP A CA 1
ATOM 807 C C . ASP A 1 110 ? -0.574 -6.193 33.507 1.00 44.34 110 ASP A C 1
ATOM 809 O O . ASP A 1 110 ? 0.553 -6.553 33.168 1.00 44.34 110 ASP A O 1
ATOM 813 N N . SER A 1 111 ? -1.569 -7.063 33.673 1.00 46.75 111 SER A N 1
ATOM 814 C CA . SER A 1 111 ? -1.574 -8.389 33.080 1.00 46.75 111 SER A CA 1
ATOM 815 C C . SER A 1 111 ? -1.627 -8.191 31.570 1.00 46.75 111 SER A C 1
ATOM 817 O O . SER A 1 111 ? -2.677 -7.869 31.010 1.00 46.75 111 SER A O 1
ATOM 819 N N . SER A 1 112 ? -0.486 -8.357 30.912 1.00 47.88 112 SER A N 1
ATOM 820 C CA . SER A 1 112 ? -0.326 -8.336 29.461 1.00 47.88 112 SER A CA 1
ATOM 821 C C . SER A 1 112 ? -0.960 -9.575 28.812 1.00 47.88 112 SER A C 1
ATOM 823 O O . SER A 1 112 ? -0.324 -10.301 28.052 1.00 47.88 112 SER A O 1
ATOM 825 N N . SER A 1 113 ? -2.244 -9.830 29.079 1.00 48.44 113 SER A N 1
ATOM 826 C CA . SER A 1 113 ? -3.031 -10.691 28.204 1.00 48.44 113 SER A CA 1
ATOM 827 C C . SER A 1 113 ? -3.083 -9.985 26.852 1.00 48.44 113 SER A C 1
ATOM 829 O O . SER A 1 113 ? -3.598 -8.865 26.773 1.00 48.44 113 SER A O 1
ATOM 831 N N . ARG A 1 114 ? -2.526 -10.607 25.809 1.00 53.25 114 ARG A N 1
ATOM 832 C CA . ARG A 1 114 ? -2.595 -10.160 24.410 1.00 53.25 114 ARG A CA 1
ATOM 833 C C . ARG A 1 114 ? -4.044 -10.228 23.906 1.00 53.25 114 ARG A C 1
ATOM 835 O O . ARG A 1 114 ? -4.358 -10.985 22.997 1.00 53.25 114 ARG A O 1
ATOM 842 N N . LYS A 1 115 ? -4.954 -9.471 24.520 1.00 58.94 115 LYS A N 1
ATOM 843 C CA . LYS A 1 115 ? -6.276 -9.225 23.955 1.00 58.94 115 LYS A CA 1
ATOM 844 C C . LYS A 1 115 ? -6.027 -8.487 22.653 1.00 58.94 115 LYS A C 1
ATOM 846 O O . LYS A 1 115 ? -5.404 -7.424 22.665 1.00 58.94 115 LYS A O 1
ATOM 851 N N . SER A 1 116 ? -6.457 -9.089 21.549 1.00 60.78 116 SER A N 1
ATOM 852 C CA . SER A 1 116 ? -6.513 -8.445 20.244 1.00 60.78 116 SER A CA 1
ATOM 853 C C . SER A 1 116 ? -7.135 -7.066 20.438 1.00 60.78 116 SER A C 1
ATOM 855 O O . SER A 1 116 ? -8.315 -6.959 20.782 1.00 60.78 116 SER A O 1
ATOM 857 N N . LYS A 1 117 ? -6.325 -6.009 20.321 1.00 67.12 117 LYS A N 1
ATOM 858 C CA . LYS A 1 117 ? -6.823 -4.638 20.391 1.00 67.12 117 LYS A CA 1
ATOM 859 C C . LYS A 1 117 ? -7.657 -4.430 19.137 1.00 67.12 117 LYS A C 1
ATOM 861 O O . LYS A 1 117 ? -7.114 -4.168 18.070 1.00 67.12 117 LYS A O 1
ATOM 866 N N . HIS A 1 118 ? -8.962 -4.637 19.257 1.00 72.06 118 HIS A N 1
ATOM 867 C CA . HIS A 1 118 ? -9.889 -4.288 18.199 1.00 72.06 118 HIS A CA 1
ATOM 868 C C . HIS A 1 118 ? -9.826 -2.770 18.034 1.00 72.06 118 HIS A C 1
ATOM 870 O O . HIS A 1 118 ? -10.101 -2.041 18.988 1.00 72.06 118 HIS A O 1
ATOM 876 N N . VAL A 1 119 ? -9.419 -2.307 16.854 1.00 72.38 119 VAL A N 1
ATOM 877 C CA . VAL A 1 119 ? -9.403 -0.879 16.523 1.00 72.38 119 VAL A CA 1
ATOM 878 C C . VAL A 1 119 ? -10.854 -0.408 16.514 1.00 72.38 119 VAL A C 1
ATOM 880 O O . VAL A 1 119 ? -11.685 -0.987 15.806 1.00 72.38 119 VAL A O 1
ATOM 883 N N . LYS A 1 120 ? -11.198 0.560 17.366 1.00 77.69 120 LYS A N 1
ATOM 884 C CA . LYS A 1 120 ? -12.540 1.152 17.365 1.00 77.69 120 LYS A CA 1
ATOM 885 C C . LYS A 1 120 ? -12.602 2.249 16.310 1.00 77.69 120 LYS A C 1
ATOM 887 O O . LYS A 1 120 ? -11.590 2.866 16.001 1.00 77.69 120 LYS A O 1
ATOM 892 N N . TYR A 1 121 ? -13.793 2.505 15.779 1.00 74.50 121 TYR A N 1
ATOM 893 C CA . TYR A 1 121 ? -13.998 3.578 14.807 1.00 74.50 121 TYR A CA 1
ATOM 894 C C . TYR A 1 121 ? -13.610 4.953 15.378 1.00 74.50 121 TYR A C 1
ATOM 896 O O . TYR A 1 121 ? -12.937 5.722 14.704 1.00 74.50 121 TYR A O 1
ATOM 904 N N . ASP A 1 122 ? -13.918 5.208 16.653 1.00 75.25 122 ASP A N 1
ATOM 905 C CA . ASP A 1 122 ? -13.536 6.449 17.346 1.00 75.25 122 ASP A CA 1
ATOM 906 C C . ASP A 1 122 ? -12.015 6.662 17.416 1.00 75.25 122 ASP A C 1
ATOM 908 O O . ASP A 1 122 ? -11.549 7.797 17.472 1.00 75.25 122 ASP A O 1
ATOM 912 N N . ASP A 1 123 ? -11.219 5.587 17.374 1.00 75.25 123 ASP A N 1
ATOM 913 C CA . ASP A 1 123 ? -9.759 5.709 17.345 1.00 75.25 123 ASP A CA 1
ATOM 914 C C . ASP A 1 123 ? -9.265 6.221 15.979 1.00 75.25 123 ASP A C 1
ATOM 916 O O . ASP A 1 123 ? -8.178 6.792 15.906 1.00 75.25 123 ASP A O 1
ATOM 920 N N . LEU A 1 124 ? -10.043 6.037 14.900 1.00 78.06 124 LEU A N 1
ATOM 921 C CA . LEU A 1 124 ? -9.687 6.478 13.546 1.00 78.06 124 LEU A CA 1
ATOM 922 C C . LEU A 1 124 ? -9.849 7.990 13.378 1.00 78.06 124 LEU A C 1
ATOM 924 O O . LEU A 1 124 ? -8.977 8.620 12.790 1.00 78.06 124 LEU A O 1
ATOM 928 N N . SER A 1 125 ? -10.899 8.593 13.945 1.00 77.62 125 SER A N 1
ATOM 929 C CA . SER A 1 125 ? -11.094 10.052 13.885 1.00 77.62 125 SER A CA 1
ATOM 930 C C . SER A 1 125 ? -10.006 10.812 14.652 1.00 77.62 125 SER A C 1
ATOM 932 O O . SER A 1 125 ? -9.642 11.933 14.299 1.00 77.62 125 SER A O 1
ATOM 934 N N . HIS A 1 126 ? -9.419 10.183 15.675 1.00 79.88 126 HIS A N 1
ATOM 935 C CA . HIS A 1 126 ? -8.276 10.748 16.383 1.00 79.88 126 HIS A CA 1
ATOM 936 C C . HIS A 1 126 ? -7.022 10.833 15.497 1.00 79.88 126 HIS A C 1
ATOM 938 O O . HIS A 1 126 ? -6.233 11.768 15.648 1.00 79.88 126 HIS A O 1
ATOM 944 N N . VAL A 1 127 ? -6.850 9.889 14.561 1.00 83.94 127 VAL A N 1
ATOM 945 C CA . VAL A 1 127 ? -5.718 9.857 13.620 1.00 83.94 127 VAL A CA 1
ATOM 946 C C . VAL A 1 127 ? -5.722 11.082 12.704 1.00 83.94 127 VAL A C 1
ATOM 948 O O . VAL A 1 127 ? -4.660 11.664 12.497 1.00 83.94 127 VAL A O 1
ATOM 951 N N . ASP A 1 128 ? -6.889 11.548 12.252 1.00 80.81 128 ASP A N 1
ATOM 952 C CA . ASP A 1 128 ? -7.010 12.756 11.416 1.00 80.81 128 ASP A CA 1
ATOM 953 C C . ASP A 1 128 ? -6.564 14.037 12.138 1.00 80.81 128 ASP A C 1
ATOM 955 O O . ASP A 1 128 ? -5.988 14.947 11.536 1.00 80.81 128 ASP A O 1
ATOM 959 N N . GLY A 1 129 ? -6.792 14.112 13.452 1.00 82.94 129 GLY A N 1
ATOM 960 C CA . GLY A 1 129 ? -6.377 15.254 14.272 1.00 82.94 129 GLY A CA 1
ATOM 961 C C . GLY A 1 129 ? -4.879 15.273 14.601 1.00 82.94 129 GLY A C 1
ATOM 962 O O . GLY A 1 129 ? -4.337 16.309 15.008 1.00 82.94 129 GLY A O 1
ATOM 963 N N . LEU A 1 130 ? -4.185 14.144 14.437 1.00 84.25 130 LEU A N 1
ATOM 964 C CA . LEU A 1 130 ? -2.778 13.986 14.792 1.00 84.25 130 LEU A CA 1
ATOM 965 C C . LEU A 1 130 ? -1.869 14.529 13.679 1.00 84.25 130 LEU A C 1
ATOM 967 O O . LEU A 1 130 ? -1.430 13.818 12.782 1.00 84.25 130 LEU A O 1
ATOM 971 N N . LYS A 1 131 ? -1.481 15.804 13.780 1.00 86.44 131 LYS A N 1
ATOM 972 C CA . LYS A 1 131 ? -0.383 16.355 12.966 1.00 86.44 131 LYS A CA 1
ATOM 973 C C . LYS A 1 131 ? 0.957 15.792 13.451 1.00 86.44 131 LYS A C 1
ATOM 975 O O . LYS A 1 131 ? 1.555 16.327 14.390 1.00 86.44 131 LYS A O 1
ATOM 980 N N . TRP A 1 132 ? 1.452 14.726 12.821 1.00 88.75 132 TRP A N 1
ATOM 981 C CA . TRP A 1 132 ? 2.761 14.149 13.150 1.00 88.75 132 TRP A CA 1
ATOM 982 C C . TRP A 1 132 ? 3.898 15.089 12.740 1.00 88.75 132 TRP A C 1
ATOM 984 O O . TRP A 1 132 ? 4.393 15.054 11.619 1.00 88.75 132 TRP A O 1
ATOM 994 N N . LYS A 1 133 ? 4.349 15.932 13.673 1.00 91.88 133 LYS A N 1
ATOM 995 C CA . LYS A 1 133 ? 5.488 16.836 13.441 1.00 91.88 133 LYS A CA 1
ATOM 996 C C . LYS A 1 133 ? 6.826 16.096 13.368 1.00 91.88 133 LYS A C 1
ATOM 998 O O . LYS A 1 133 ? 7.778 16.606 12.789 1.00 91.88 133 LYS A O 1
ATOM 1003 N N . LYS A 1 134 ? 6.929 14.922 13.998 1.00 95.00 134 LYS A N 1
ATOM 1004 C CA . LYS A 1 134 ? 8.162 14.130 14.069 1.00 95.00 134 LYS A CA 1
ATOM 1005 C C . LYS A 1 134 ? 7.890 12.693 13.646 1.00 95.00 134 LYS A C 1
ATOM 1007 O O . LYS A 1 134 ? 6.946 12.070 14.125 1.00 95.00 134 LYS A O 1
ATOM 1012 N N . LYS A 1 135 ? 8.803 12.120 12.853 1.00 92.88 135 LYS A N 1
ATOM 1013 C CA . LYS A 1 135 ? 8.788 10.690 12.484 1.00 92.88 135 LYS A CA 1
ATOM 1014 C C . LYS A 1 135 ? 8.735 9.775 13.715 1.00 92.88 135 LYS A C 1
ATOM 1016 O O . LYS A 1 135 ? 8.061 8.752 13.691 1.00 92.88 135 LYS A O 1
ATOM 1021 N N . GLY A 1 136 ? 9.406 10.163 14.803 1.00 94.81 136 GLY A N 1
ATOM 1022 C CA . GLY A 1 136 ? 9.395 9.413 16.063 1.00 94.81 136 GLY A CA 1
ATOM 1023 C C . GLY A 1 136 ? 8.001 9.266 16.680 1.00 94.81 136 GLY A C 1
ATOM 1024 O O . GLY A 1 136 ? 7.690 8.200 17.204 1.00 94.81 136 GLY A O 1
ATOM 1025 N N . ASP A 1 137 ? 7.145 10.285 16.557 1.00 92.69 137 ASP A N 1
ATOM 1026 C CA . ASP A 1 137 ? 5.789 10.260 17.118 1.00 92.69 137 ASP A CA 1
ATOM 1027 C C . ASP A 1 137 ? 4.885 9.314 16.319 1.00 92.69 137 ASP A C 1
ATOM 1029 O O . ASP A 1 137 ? 4.137 8.535 16.908 1.00 92.69 137 ASP A O 1
ATOM 1033 N N . LEU A 1 138 ? 5.016 9.315 14.987 1.00 91.25 138 LEU A N 1
ATOM 1034 C CA . LEU A 1 138 ? 4.309 8.385 14.102 1.00 91.25 138 LEU A CA 1
ATOM 1035 C C . LEU A 1 138 ? 4.695 6.927 14.393 1.00 91.25 138 LEU A C 1
ATOM 1037 O O . LEU A 1 138 ? 3.827 6.069 14.543 1.00 91.25 138 LEU A O 1
ATOM 1041 N N . VAL A 1 139 ? 5.995 6.646 14.535 1.00 94.00 139 VAL A N 1
ATOM 1042 C CA . VAL A 1 139 ? 6.488 5.297 14.863 1.00 94.00 139 VAL A CA 1
ATOM 1043 C C . VAL A 1 139 ? 6.016 4.862 16.254 1.00 94.00 139 VAL A C 1
ATOM 1045 O O . VAL A 1 139 ? 5.560 3.732 16.427 1.00 94.00 139 VAL A O 1
ATOM 1048 N N . ALA A 1 140 ? 6.070 5.756 17.246 1.00 92.69 140 ALA A N 1
ATOM 1049 C CA . ALA A 1 140 ? 5.578 5.467 18.591 1.00 92.69 140 ALA A CA 1
ATOM 1050 C C . ALA A 1 140 ? 4.061 5.218 18.614 1.00 92.69 140 ALA A C 1
ATOM 1052 O O . ALA A 1 140 ? 3.594 4.362 19.368 1.00 92.69 140 ALA A O 1
ATOM 1053 N N . PHE A 1 141 ? 3.294 5.939 17.792 1.00 91.12 141 PHE A N 1
ATOM 1054 C CA . PHE A 1 141 ? 1.862 5.712 17.615 1.00 91.12 141 PHE A CA 1
ATOM 1055 C C . PHE A 1 141 ? 1.590 4.339 16.988 1.00 91.12 141 PHE A C 1
ATOM 1057 O O . PHE A 1 141 ? 0.852 3.543 17.572 1.00 91.12 141 PHE A O 1
ATOM 1064 N N . ALA A 1 142 ? 2.258 4.012 15.878 1.00 91.56 142 ALA A N 1
ATOM 1065 C CA . ALA A 1 142 ? 2.125 2.722 15.199 1.00 91.56 142 ALA A CA 1
ATOM 1066 C C . ALA A 1 142 ? 2.475 1.535 16.115 1.00 91.56 142 ALA A C 1
ATOM 1068 O O . ALA A 1 142 ? 1.773 0.526 16.125 1.00 91.56 142 ALA A O 1
ATOM 1069 N N . ALA A 1 143 ? 3.513 1.674 16.947 1.00 91.62 143 ALA A N 1
ATOM 1070 C CA . ALA A 1 143 ? 3.900 0.649 17.916 1.00 91.62 143 ALA A CA 1
ATOM 1071 C C . ALA A 1 143 ? 2.845 0.435 19.021 1.00 91.62 143 ALA A C 1
ATOM 1073 O O . ALA A 1 143 ? 2.674 -0.680 19.517 1.00 91.62 143 ALA A O 1
ATOM 1074 N N . LYS A 1 144 ? 2.125 1.491 19.423 1.00 91.31 144 LYS A N 1
ATOM 1075 C CA . LYS A 1 144 ? 1.059 1.414 20.440 1.00 91.31 144 LYS A CA 1
ATOM 1076 C C . LYS A 1 144 ? -0.257 0.870 19.875 1.00 91.31 144 LYS A C 1
ATOM 1078 O O . LYS A 1 144 ? -0.980 0.170 20.602 1.00 91.31 144 LYS A O 1
ATOM 1083 N N . HIS A 1 145 ? -0.540 1.192 18.613 1.00 90.06 145 HIS A N 1
ATOM 1084 C CA . HIS A 1 145 ? -1.784 0.904 17.898 1.00 90.06 145 HIS A CA 1
ATOM 1085 C C . HIS A 1 145 ? -1.482 0.218 16.549 1.00 90.06 145 HIS A C 1
ATOM 1087 O O . HIS A 1 145 ? -1.602 0.847 15.493 1.00 90.06 145 HIS A O 1
ATOM 1093 N N . PRO A 1 146 ? -1.070 -1.065 16.556 1.00 89.94 146 PRO A N 1
ATOM 1094 C CA . PRO A 1 146 ? -0.768 -1.779 15.320 1.00 89.94 146 PRO A CA 1
ATOM 1095 C C . PRO A 1 146 ? -2.015 -1.850 14.429 1.00 89.94 146 PRO A C 1
ATOM 1097 O O . PRO A 1 146 ? -3.105 -2.161 14.902 1.00 89.94 146 PRO A O 1
ATOM 1100 N N . GLY A 1 147 ? -1.849 -1.535 13.144 1.00 89.81 147 GLY A N 1
ATOM 1101 C CA . GLY A 1 147 ? -2.930 -1.531 12.154 1.00 89.81 147 GLY A CA 1
ATOM 1102 C C . GLY A 1 147 ? -3.791 -0.263 12.120 1.00 89.81 147 GLY A C 1
ATOM 1103 O O . GLY A 1 147 ? -4.551 -0.103 11.172 1.00 89.81 147 GLY A O 1
ATOM 1104 N N . ALA A 1 148 ? -3.653 0.672 13.070 1.00 91.25 148 ALA A N 1
ATOM 1105 C CA . ALA A 1 148 ? -4.437 1.914 13.057 1.00 91.25 148 ALA A CA 1
ATOM 1106 C C . ALA A 1 148 ? -4.146 2.782 11.821 1.00 91.25 148 ALA A C 1
ATOM 1108 O O . ALA A 1 148 ? -5.069 3.315 11.217 1.00 91.25 148 ALA A O 1
ATOM 1109 N N . LEU A 1 149 ? -2.877 2.865 11.403 1.00 91.69 149 LEU A N 1
ATOM 1110 C CA . LEU A 1 149 ? -2.490 3.585 10.183 1.00 91.69 149 LEU A CA 1
ATOM 1111 C C . LEU A 1 149 ? -3.068 2.930 8.924 1.00 91.69 149 LEU A C 1
ATOM 1113 O O . LEU A 1 149 ? -3.560 3.621 8.042 1.00 91.69 149 LEU A O 1
ATOM 1117 N N . THR A 1 150 ? -3.053 1.597 8.858 1.00 92.88 150 THR A N 1
ATOM 1118 C CA . THR A 1 150 ? -3.645 0.852 7.742 1.00 92.88 150 THR A CA 1
ATOM 1119 C C . THR A 1 150 ? -5.155 1.053 7.695 1.00 92.88 150 THR A C 1
ATOM 1121 O O . THR A 1 150 ? -5.700 1.321 6.633 1.00 92.88 150 THR A O 1
ATOM 1124 N N . ALA A 1 151 ? -5.835 0.975 8.840 1.00 92.06 151 ALA A N 1
ATOM 1125 C CA . ALA A 1 151 ? -7.275 1.194 8.922 1.00 92.06 151 ALA A CA 1
ATOM 1126 C C . ALA A 1 151 ? -7.664 2.628 8.530 1.00 92.06 151 ALA A C 1
ATOM 1128 O O . ALA A 1 151 ? -8.641 2.812 7.812 1.00 92.06 151 ALA A O 1
ATOM 1129 N N . HIS A 1 152 ? -6.883 3.627 8.950 1.00 92.50 152 HIS A N 1
ATOM 1130 C CA . HIS A 1 152 ? -7.066 5.025 8.551 1.00 92.50 152 HIS A CA 1
ATOM 1131 C C . HIS A 1 152 ? -6.893 5.215 7.040 1.00 92.50 152 HIS A C 1
ATOM 1133 O O . HIS A 1 152 ? -7.766 5.779 6.384 1.00 92.50 152 HIS A O 1
ATOM 1139 N N . PHE A 1 153 ? -5.828 4.650 6.469 1.00 93.38 153 PHE A N 1
ATOM 1140 C CA . PHE A 1 153 ? -5.604 4.667 5.026 1.00 93.38 153 PHE A CA 1
ATOM 1141 C C . PHE A 1 153 ? -6.758 4.007 4.253 1.00 93.38 153 PHE A C 1
ATOM 1143 O O . PHE A 1 153 ? -7.308 4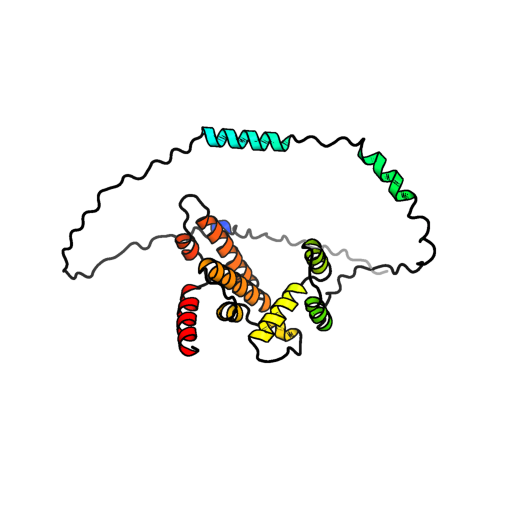.616 3.337 1.00 93.38 153 PHE A O 1
ATOM 1150 N N . LEU A 1 154 ? -7.179 2.802 4.653 1.00 93.25 154 LEU A N 1
ATOM 1151 C CA 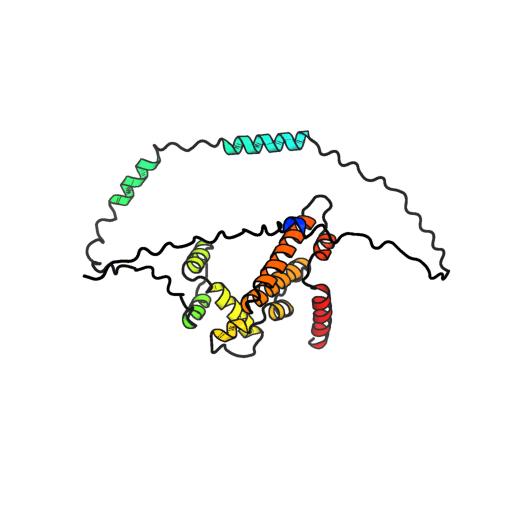. LEU A 1 154 ? -8.287 2.082 4.016 1.00 93.25 154 LEU A CA 1
ATOM 1152 C C . LEU A 1 154 ? -9.625 2.821 4.155 1.00 93.25 154 LEU A C 1
ATOM 1154 O O . LEU A 1 154 ? -10.421 2.802 3.222 1.00 93.25 154 LEU A O 1
ATOM 1158 N N . ALA A 1 155 ? -9.867 3.509 5.274 1.00 91.75 155 ALA A N 1
ATOM 1159 C CA . ALA A 1 155 ? -11.047 4.358 5.432 1.00 91.75 155 ALA A CA 1
ATOM 1160 C C . ALA A 1 155 ? -11.034 5.521 4.425 1.00 91.75 155 ALA A C 1
ATOM 1162 O O . ALA A 1 155 ? -12.058 5.811 3.809 1.00 91.75 155 ALA A O 1
ATOM 1163 N N . GLY A 1 156 ? -9.870 6.140 4.203 1.00 91.75 156 GLY A N 1
ATOM 1164 C CA . GLY A 1 156 ? -9.691 7.177 3.184 1.00 91.75 156 GLY A CA 1
ATOM 1165 C C . GLY A 1 156 ? -9.886 6.655 1.756 1.00 91.75 156 GLY A C 1
ATOM 1166 O O . GLY A 1 156 ? -10.541 7.311 0.947 1.00 91.75 156 GLY A O 1
ATOM 1167 N N . VAL A 1 157 ? -9.371 5.458 1.457 1.00 93.94 157 VAL A N 1
ATOM 1168 C CA . VAL A 1 157 ? -9.606 4.757 0.181 1.00 93.94 157 VAL A CA 1
ATOM 1169 C C . VAL A 1 157 ? -11.099 4.499 -0.020 1.00 93.94 157 VAL A C 1
ATOM 1171 O O . VAL A 1 157 ? -11.655 4.862 -1.057 1.00 93.94 157 VAL A O 1
ATOM 1174 N N . TYR A 1 158 ? -11.764 3.936 0.992 1.00 92.88 158 TYR A N 1
ATOM 1175 C CA . TYR A 1 158 ? -13.193 3.646 0.958 1.00 92.88 158 TYR A CA 1
ATOM 1176 C C . TYR A 1 158 ? -14.017 4.912 0.728 1.00 92.88 158 TYR A C 1
ATOM 1178 O O . TYR A 1 158 ? -14.886 4.901 -0.132 1.00 92.88 158 TYR A O 1
ATOM 1186 N N . ALA A 1 159 ? -13.727 6.006 1.437 1.00 91.44 159 ALA A N 1
ATOM 1187 C CA . ALA A 1 159 ? -14.450 7.271 1.299 1.00 91.44 159 ALA A CA 1
ATOM 1188 C C . ALA A 1 159 ? -14.266 7.937 -0.078 1.00 91.44 159 ALA A C 1
ATOM 1190 O O . ALA A 1 159 ? -15.118 8.713 -0.500 1.00 91.44 159 ALA A O 1
ATOM 1191 N N . ARG A 1 160 ? -13.157 7.658 -0.776 1.00 92.12 160 ARG A N 1
ATOM 1192 C CA . ARG A 1 160 ? -12.916 8.166 -2.138 1.00 92.12 160 ARG A CA 1
ATOM 1193 C C . ARG A 1 160 ? -13.586 7.318 -3.213 1.00 92.12 160 ARG A C 1
ATOM 1195 O O . ARG A 1 160 ? -14.091 7.872 -4.182 1.00 92.12 160 ARG A O 1
ATOM 1202 N N . LEU A 1 161 ? -13.575 5.996 -3.054 1.00 90.31 161 LEU A N 1
ATOM 1203 C CA . LEU A 1 161 ? -14.194 5.071 -4.010 1.00 90.31 161 LEU A CA 1
ATOM 1204 C C . LEU A 1 161 ? -15.710 4.977 -3.835 1.00 90.31 161 LEU A C 1
ATOM 1206 O O . LEU A 1 161 ? -16.460 4.881 -4.803 1.00 90.31 161 LEU A O 1
ATOM 1210 N N . SER A 1 162 ? -16.157 4.991 -2.586 1.00 80.69 162 SER A N 1
ATOM 1211 C CA . SER A 1 162 ? -17.550 4.827 -2.196 1.00 80.69 162 SER A CA 1
ATOM 1212 C C . SER A 1 162 ? -18.114 6.207 -1.896 1.00 80.69 162 SER A C 1
ATOM 1214 O O . SER A 1 162 ? -17.576 6.926 -1.061 1.00 80.69 162 SER A O 1
ATOM 1216 N N . LYS A 1 163 ? -19.238 6.579 -2.515 1.00 66.88 163 LYS A N 1
ATOM 1217 C CA . LYS A 1 163 ? -19.925 7.863 -2.265 1.00 66.88 163 LYS A CA 1
ATOM 1218 C C . LYS A 1 163 ? -20.602 7.939 -0.877 1.00 66.88 163 LYS A C 1
ATOM 1220 O O . LYS A 1 163 ? -21.640 8.578 -0.741 1.00 66.88 163 LYS A O 1
ATOM 1225 N N . GLY A 1 164 ? -20.085 7.256 0.147 1.00 81.25 164 GLY A N 1
ATOM 1226 C CA . GLY A 1 164 ? -20.755 7.109 1.439 1.00 81.25 164 GLY A CA 1
ATOM 1227 C C . GLY A 1 164 ? -19.812 6.941 2.627 1.00 81.25 164 GLY A C 1
ATOM 1228 O O . GLY A 1 164 ? -18.663 6.523 2.495 1.00 81.25 164 GLY A O 1
ATOM 1229 N N . THR A 1 165 ? -20.326 7.261 3.814 1.00 82.94 165 THR A N 1
ATOM 1230 C CA . THR A 1 165 ? -19.614 7.104 5.085 1.00 82.94 165 THR A CA 1
ATOM 1231 C C . THR A 1 165 ? -19.597 5.638 5.508 1.00 82.94 165 THR A C 1
ATOM 1233 O O . THR A 1 165 ? -20.602 4.932 5.422 1.00 82.94 165 THR A O 1
ATOM 1236 N N . MET A 1 166 ? -18.448 5.168 5.985 1.00 86.31 166 MET A N 1
ATOM 1237 C CA . MET A 1 166 ? -18.312 3.813 6.502 1.00 86.31 166 MET A CA 1
ATOM 1238 C C . MET A 1 166 ? -19.091 3.664 7.819 1.00 86.31 166 MET A C 1
ATOM 1240 O O . MET A 1 166 ? -18.911 4.454 8.742 1.00 86.31 166 MET A O 1
ATOM 1244 N N . THR A 1 167 ? -19.942 2.645 7.924 1.00 88.19 167 THR A N 1
ATOM 1245 C CA . THR A 1 167 ? -20.764 2.371 9.121 1.00 88.19 167 THR A CA 1
ATOM 1246 C C . THR A 1 167 ? -20.179 1.263 9.992 1.00 88.19 167 THR A C 1
ATOM 1248 O O . THR A 1 167 ? -20.407 1.230 11.202 1.00 88.19 167 THR A O 1
ATOM 1251 N N . ARG A 1 168 ? -19.424 0.333 9.392 1.00 88.94 168 ARG A N 1
ATOM 1252 C CA . ARG A 1 168 ? -18.860 -0.840 10.074 1.00 88.94 168 ARG A CA 1
ATOM 1253 C C . ARG A 1 168 ? -17.400 -1.032 9.696 1.00 88.94 168 ARG A C 1
ATOM 1255 O O . ARG A 1 168 ? -17.026 -0.889 8.539 1.00 88.94 168 ARG A O 1
ATOM 1262 N N . THR A 1 169 ? -16.579 -1.475 10.646 1.00 87.62 169 THR A N 1
ATOM 1263 C CA . THR A 1 169 ? -15.157 -1.784 10.398 1.00 87.62 169 THR A CA 1
ATOM 1264 C C . THR A 1 169 ? -14.949 -2.942 9.418 1.00 87.62 169 THR A C 1
ATOM 1266 O O . THR A 1 169 ? -13.875 -3.055 8.837 1.00 87.62 169 THR A O 1
ATOM 1269 N N . SER A 1 170 ? -15.957 -3.796 9.200 1.00 89.19 170 SER A N 1
ATOM 1270 C CA . SER A 1 170 ? -15.902 -4.861 8.192 1.00 89.19 170 SER A CA 1
ATOM 1271 C C . SER A 1 170 ? -15.763 -4.320 6.769 1.00 89.19 170 SER A C 1
ATOM 1273 O O . SER A 1 170 ? -15.106 -4.973 5.963 1.00 89.19 170 SER A O 1
ATOM 1275 N N . GLN A 1 171 ? -16.311 -3.129 6.499 1.00 90.25 171 GLN A N 1
ATOM 1276 C CA . GLN A 1 171 ? -16.291 -2.481 5.183 1.00 90.25 171 GLN A CA 1
ATOM 1277 C C . GLN A 1 171 ? -14.884 -2.031 4.771 1.00 90.25 171 GLN A C 1
ATOM 1279 O O . GLN A 1 171 ? -14.601 -1.912 3.585 1.00 90.25 171 GLN A O 1
ATOM 1284 N N . LEU A 1 172 ? -13.951 -1.882 5.722 1.00 89.81 172 LEU A N 1
ATOM 1285 C CA . LEU A 1 172 ? -12.538 -1.637 5.401 1.00 89.81 172 LEU A CA 1
ATOM 1286 C C . LEU A 1 172 ? -11.943 -2.738 4.514 1.00 89.81 172 LEU A C 1
ATOM 1288 O O . LEU A 1 172 ? -11.003 -2.474 3.774 1.00 89.81 172 LEU A O 1
ATOM 1292 N N . ARG A 1 173 ? -12.478 -3.965 4.587 1.00 89.56 173 ARG A N 1
ATOM 1293 C CA . ARG A 1 173 ? -12.031 -5.099 3.762 1.00 89.56 173 ARG A CA 1
ATOM 1294 C C . ARG A 1 173 ? -12.634 -5.104 2.358 1.00 89.56 173 ARG A C 1
ATOM 1296 O O . ARG A 1 173 ? -12.157 -5.848 1.512 1.00 89.56 173 ARG A O 1
ATOM 1303 N N . GLU A 1 174 ? -13.676 -4.312 2.132 1.00 89.94 174 GLU A N 1
ATOM 1304 C CA . GLU A 1 174 ? -14.354 -4.182 0.838 1.00 89.94 174 GLU A CA 1
ATOM 1305 C C . GLU A 1 174 ? -13.696 -3.100 -0.034 1.00 89.94 174 GLU A C 1
ATOM 1307 O O . GLU A 1 174 ? -13.890 -3.073 -1.246 1.00 89.94 174 GLU A O 1
ATOM 1312 N N . ALA A 1 175 ? -12.882 -2.225 0.564 1.00 91.56 175 ALA A N 1
ATOM 1313 C CA . ALA A 1 175 ? -12.125 -1.207 -0.149 1.00 91.56 175 ALA A CA 1
ATOM 1314 C C . ALA A 1 175 ? -11.061 -1.850 -1.059 1.00 91.56 175 ALA A C 1
ATOM 1316 O O . ALA A 1 175 ? -10.129 -2.479 -0.561 1.00 91.56 175 ALA A O 1
ATOM 1317 N N . SER A 1 176 ? -11.174 -1.658 -2.380 1.00 94.12 176 SER A N 1
ATOM 1318 C CA . SER A 1 176 ? -10.122 -2.058 -3.323 1.00 94.12 176 SER A CA 1
ATOM 1319 C C . SER A 1 176 ? -9.070 -0.963 -3.442 1.00 94.12 176 SER A C 1
ATOM 1321 O O . SER A 1 176 ? -9.278 0.068 -4.085 1.00 94.12 176 SER A O 1
ATOM 1323 N N . VAL A 1 177 ? -7.911 -1.197 -2.839 1.00 95.75 177 VAL A N 1
ATOM 1324 C CA . VAL A 1 177 ? -6.772 -0.282 -2.916 1.00 95.75 177 VAL A CA 1
ATOM 1325 C C . VAL A 1 177 ? -6.242 -0.217 -4.345 1.00 95.75 177 VAL A C 1
ATOM 1327 O O . VAL A 1 177 ? -5.829 0.858 -4.776 1.00 95.75 177 VAL A O 1
ATOM 1330 N N . ALA A 1 178 ? -6.314 -1.314 -5.106 1.00 94.25 178 ALA A N 1
ATOM 1331 C CA . ALA A 1 178 ? -5.921 -1.323 -6.514 1.00 94.25 178 ALA A CA 1
ATOM 1332 C C . ALA A 1 178 ? -6.794 -0.373 -7.354 1.00 94.25 178 ALA A C 1
ATOM 1334 O O . ALA A 1 178 ? -6.269 0.459 -8.096 1.00 94.25 178 ALA A O 1
ATOM 1335 N N . ALA A 1 179 ? -8.121 -0.417 -7.179 1.00 93.19 179 ALA A N 1
ATOM 1336 C CA . ALA A 1 179 ? -9.035 0.495 -7.870 1.00 93.19 179 ALA A CA 1
ATOM 1337 C C . ALA A 1 179 ? -8.763 1.965 -7.513 1.00 93.19 179 ALA A C 1
ATOM 1339 O O . ALA A 1 179 ? -8.738 2.832 -8.388 1.00 93.19 179 ALA A O 1
ATOM 1340 N N . TRP A 1 180 ? -8.492 2.250 -6.236 1.00 94.88 180 TRP A N 1
ATOM 1341 C CA . TRP A 1 180 ? -8.100 3.593 -5.808 1.00 94.88 180 TRP A CA 1
ATOM 1342 C C . TRP A 1 180 ? -6.769 4.028 -6.408 1.00 94.88 180 TRP A C 1
ATOM 1344 O O . TRP A 1 180 ? -6.643 5.174 -6.841 1.00 94.88 180 TRP A O 1
ATOM 1354 N N . ALA A 1 181 ? -5.795 3.122 -6.478 1.00 94.12 181 ALA A N 1
ATOM 1355 C CA . ALA A 1 181 ? -4.485 3.424 -7.025 1.00 94.12 181 ALA A CA 1
ATOM 1356 C C . ALA A 1 181 ? -4.568 3.830 -8.509 1.00 94.12 181 ALA A C 1
ATOM 1358 O O . ALA A 1 181 ? -3.896 4.769 -8.943 1.00 94.12 181 ALA A O 1
ATOM 1359 N N . HIS A 1 182 ? -5.459 3.183 -9.263 1.00 90.50 182 HIS A N 1
ATOM 1360 C CA . HIS A 1 182 ? -5.738 3.528 -10.656 1.00 90.50 182 HIS A CA 1
ATOM 1361 C C . HIS A 1 182 ? -6.355 4.918 -10.845 1.00 90.50 182 HIS A C 1
ATOM 1363 O O . HIS A 1 182 ? -6.084 5.564 -11.853 1.00 90.50 182 HIS A O 1
ATOM 1369 N N . GLN A 1 183 ? -7.183 5.379 -9.906 1.00 90.62 183 GLN A N 1
ATOM 1370 C CA . GLN A 1 183 ? -7.975 6.603 -10.075 1.00 90.62 183 GLN A CA 1
ATOM 1371 C C . GLN A 1 183 ? -7.371 7.835 -9.386 1.00 90.62 183 GLN A C 1
ATOM 1373 O O . GLN A 1 183 ? -7.564 8.953 -9.855 1.00 90.62 183 GLN A O 1
ATOM 1378 N N . PHE A 1 184 ? -6.663 7.658 -8.265 1.00 88.62 184 PHE A N 1
ATOM 1379 C CA . PHE A 1 184 ? -6.395 8.755 -7.323 1.00 88.62 184 PHE A CA 1
ATOM 1380 C C . PHE A 1 184 ? -4.933 8.911 -6.891 1.00 88.62 184 PHE A C 1
ATOM 1382 O O . PHE A 1 184 ? -4.664 9.689 -5.972 1.00 88.62 184 PHE A O 1
ATOM 1389 N N . THR A 1 185 ? -3.985 8.199 -7.504 1.00 89.12 185 THR A N 1
ATOM 1390 C CA . THR A 1 185 ? -2.562 8.320 -7.131 1.00 89.12 185 THR A CA 1
ATOM 1391 C C . THR A 1 185 ? -1.955 9.653 -7.537 1.00 89.12 185 THR A C 1
ATOM 1393 O O . THR A 1 185 ? -1.108 10.170 -6.814 1.00 89.12 185 THR A O 1
ATOM 1396 N N . GLY A 1 186 ? -2.376 10.210 -8.678 1.00 90.44 186 GLY A N 1
ATOM 1397 C CA . GLY A 1 186 ? -1.786 11.431 -9.234 1.00 90.44 186 GLY A CA 1
ATOM 1398 C C . GLY A 1 186 ? -0.308 11.278 -9.615 1.00 90.44 186 GLY A C 1
ATOM 1399 O O . GLY A 1 186 ? 0.386 12.279 -9.770 1.00 90.44 186 GLY A O 1
ATOM 1400 N N . LEU A 1 187 ? 0.187 10.041 -9.730 1.00 90.62 187 LEU A N 1
ATOM 1401 C CA . LEU A 1 187 ? 1.566 9.752 -10.107 1.00 90.62 187 LEU A CA 1
ATOM 1402 C C . LEU A 1 187 ? 1.708 9.812 -11.626 1.00 90.62 187 LEU A C 1
ATOM 1404 O O . LEU A 1 187 ? 0.936 9.188 -12.351 1.00 90.62 187 LEU A O 1
ATOM 1408 N N . SER A 1 188 ? 2.708 10.557 -12.095 1.00 91.06 188 SER A N 1
ATOM 1409 C CA . SER A 1 188 ? 3.022 10.696 -13.520 1.00 91.06 188 SER A CA 1
ATOM 1410 C C . SER A 1 188 ? 4.131 9.750 -13.982 1.00 91.06 188 SER A C 1
ATOM 1412 O O . SER A 1 188 ? 4.150 9.357 -15.148 1.00 91.06 188 SER A O 1
ATOM 1414 N N . GLU A 1 189 ? 5.051 9.356 -13.094 1.00 91.44 189 GLU A N 1
ATOM 1415 C CA . GLU A 1 189 ? 6.100 8.397 -13.436 1.00 91.44 189 GLU A CA 1
ATOM 1416 C C . GLU A 1 189 ? 5.503 6.986 -13.538 1.00 91.44 189 GLU A C 1
ATOM 1418 O O . GLU A 1 189 ? 4.979 6.436 -12.568 1.00 91.44 189 GLU A O 1
ATOM 1423 N N . ILE A 1 190 ? 5.621 6.375 -14.723 1.00 87.62 190 ILE A N 1
ATOM 1424 C CA . ILE A 1 190 ? 5.110 5.022 -15.008 1.00 87.62 190 ILE A CA 1
ATOM 1425 C C . ILE A 1 190 ? 5.670 4.003 -14.009 1.00 87.62 190 ILE A C 1
ATOM 1427 O O . ILE A 1 190 ? 4.959 3.093 -13.589 1.00 87.62 190 ILE A O 1
ATOM 1431 N N . ARG A 1 191 ? 6.938 4.160 -13.614 1.00 88.25 191 ARG A N 1
ATOM 1432 C CA . ARG A 1 191 ? 7.582 3.295 -12.624 1.00 88.25 191 ARG A CA 1
ATOM 1433 C C . ARG A 1 191 ? 6.871 3.380 -11.277 1.00 88.25 191 ARG A C 1
ATOM 1435 O O . ARG A 1 191 ? 6.427 2.355 -10.776 1.00 88.25 191 ARG A O 1
ATOM 1442 N N . ASP A 1 192 ? 6.720 4.582 -10.731 1.00 91.88 192 ASP A N 1
ATOM 1443 C CA . ASP A 1 192 ? 6.076 4.792 -9.432 1.00 91.88 192 ASP A CA 1
ATOM 1444 C C . ASP A 1 192 ? 4.633 4.284 -9.434 1.00 91.88 192 ASP A C 1
ATOM 1446 O O . ASP A 1 192 ? 4.185 3.659 -8.471 1.00 91.88 192 ASP A O 1
ATOM 1450 N N . LEU A 1 193 ? 3.918 4.479 -10.545 1.00 91.38 193 LEU A N 1
ATOM 1451 C CA . LEU A 1 193 ? 2.569 3.954 -10.716 1.00 91.38 193 LEU A CA 1
ATOM 1452 C C . LEU A 1 193 ? 2.541 2.418 -10.642 1.00 91.38 193 LEU A C 1
ATOM 1454 O O . LEU A 1 193 ? 1.701 1.855 -9.938 1.00 91.38 193 LEU A O 1
ATOM 1458 N N . LYS A 1 194 ? 3.479 1.729 -11.304 1.00 90.38 194 LYS A N 1
ATOM 1459 C CA . LYS A 1 194 ? 3.608 0.262 -11.221 1.00 90.38 194 LYS A CA 1
ATOM 1460 C C . LYS A 1 194 ? 3.957 -0.213 -9.811 1.00 90.38 194 LYS A C 1
ATOM 1462 O O . LYS A 1 194 ? 3.379 -1.203 -9.354 1.00 90.38 194 LYS A O 1
ATOM 1467 N N . GLU A 1 195 ? 4.840 0.495 -9.101 1.00 92.62 195 GLU A N 1
ATOM 1468 C CA . GLU A 1 195 ? 5.149 0.175 -7.700 1.00 92.62 195 GLU A CA 1
ATOM 1469 C C . GLU A 1 195 ? 3.902 0.240 -6.830 1.00 92.62 195 GLU A C 1
ATOM 1471 O O . GLU A 1 195 ? 3.596 -0.701 -6.094 1.00 92.62 195 GLU A O 1
ATOM 1476 N N . VAL A 1 196 ? 3.161 1.344 -6.926 1.00 94.75 196 VAL A N 1
ATOM 1477 C CA . VAL A 1 196 ? 1.967 1.547 -6.107 1.00 94.75 196 VAL A CA 1
ATOM 1478 C C . VAL A 1 196 ? 0.895 0.519 -6.443 1.00 94.75 196 VAL A C 1
ATOM 1480 O O . VAL A 1 196 ? 0.291 -0.020 -5.519 1.00 94.75 196 VAL A O 1
ATOM 1483 N N . LEU A 1 197 ? 0.696 0.187 -7.720 1.00 94.00 197 LEU A N 1
ATOM 1484 C CA . LEU A 1 197 ? -0.247 -0.858 -8.124 1.00 94.00 197 LEU A CA 1
ATOM 1485 C C . LEU A 1 197 ? 0.142 -2.234 -7.582 1.00 94.00 197 LEU A C 1
ATOM 1487 O O . LEU A 1 197 ? -0.712 -2.952 -7.067 1.00 94.00 197 LEU A O 1
ATOM 1491 N N . THR A 1 198 ? 1.427 -2.580 -7.626 1.00 95.06 198 THR A N 1
ATOM 1492 C CA . THR A 1 198 ? 1.917 -3.849 -7.071 1.00 95.06 198 THR A CA 1
ATOM 1493 C C . THR A 1 198 ? 1.680 -3.915 -5.562 1.00 95.06 198 THR A C 1
ATOM 1495 O O . THR A 1 198 ? 1.166 -4.910 -5.051 1.00 95.06 198 THR A O 1
ATOM 1498 N N . LEU A 1 199 ? 1.997 -2.840 -4.834 1.00 95.94 199 LEU A N 1
ATOM 1499 C CA . LEU A 1 199 ? 1.757 -2.756 -3.390 1.00 95.94 199 LEU A CA 1
ATOM 1500 C C . LEU A 1 199 ? 0.261 -2.773 -3.045 1.00 95.94 199 LEU A C 1
ATOM 1502 O O . LEU A 1 199 ? -0.129 -3.372 -2.041 1.00 95.94 199 LEU A O 1
ATOM 1506 N N . ALA A 1 200 ? -0.573 -2.143 -3.871 1.00 96.00 200 ALA A N 1
ATOM 1507 C CA . ALA A 1 200 ? -2.021 -2.146 -3.718 1.00 96.00 200 ALA A CA 1
ATOM 1508 C C . ALA A 1 200 ? -2.613 -3.551 -3.911 1.00 96.00 200 ALA A C 1
ATOM 1510 O O . ALA A 1 200 ? -3.434 -3.969 -3.099 1.00 96.00 200 ALA A O 1
ATOM 1511 N N . GLU A 1 201 ? -2.147 -4.309 -4.907 1.00 95.19 201 GLU A N 1
ATOM 1512 C CA . GLU A 1 201 ? -2.572 -5.696 -5.147 1.00 95.19 201 GLU A CA 1
ATOM 1513 C C . GLU A 1 201 ? -2.156 -6.630 -3.996 1.00 95.19 201 GLU A C 1
ATOM 1515 O O . GLU A 1 201 ? -2.935 -7.487 -3.565 1.00 95.19 201 GLU A O 1
ATOM 1520 N N . ILE A 1 202 ? -0.949 -6.437 -3.443 1.00 96.12 202 ILE A N 1
ATOM 1521 C CA . ILE A 1 202 ? -0.502 -7.143 -2.232 1.00 96.12 202 ILE A CA 1
ATOM 1522 C C . ILE A 1 202 ? -1.454 -6.832 -1.071 1.00 96.12 202 ILE A C 1
ATOM 1524 O O . ILE A 1 202 ? -1.889 -7.745 -0.367 1.00 96.12 202 ILE A O 1
ATOM 1528 N N . LEU A 1 203 ? -1.799 -5.558 -0.868 1.00 96.25 203 LEU A N 1
ATOM 1529 C CA . LEU A 1 203 ? -2.676 -5.141 0.225 1.00 96.25 203 LEU A CA 1
ATOM 1530 C C . LEU A 1 203 ? -4.109 -5.675 0.057 1.00 96.25 203 LEU A C 1
ATOM 1532 O O . LEU A 1 203 ? -4.687 -6.160 1.032 1.00 96.25 203 LEU A O 1
ATOM 1536 N N . ASP A 1 204 ? -4.651 -5.663 -1.162 1.00 95.19 204 ASP A N 1
ATOM 1537 C CA . ASP A 1 204 ? -5.961 -6.246 -1.482 1.00 95.19 204 ASP A CA 1
ATOM 1538 C C . ASP A 1 204 ? -5.963 -7.768 -1.243 1.00 95.19 204 ASP A C 1
ATOM 1540 O O . ASP A 1 204 ? -6.891 -8.294 -0.622 1.00 95.19 204 ASP A O 1
ATOM 1544 N N . SER A 1 205 ? -4.892 -8.470 -1.630 1.00 95.69 205 SER A N 1
ATOM 1545 C CA . SER A 1 205 ? -4.725 -9.910 -1.370 1.00 95.69 205 SER A CA 1
ATOM 1546 C C . SER A 1 205 ? -4.679 -10.212 0.136 1.00 95.69 205 SER A C 1
ATOM 1548 O O . SER A 1 205 ? -5.387 -11.100 0.622 1.00 95.69 205 SER A O 1
ATOM 1550 N N . VAL A 1 206 ? -3.928 -9.422 0.915 1.00 95.56 206 VAL A N 1
ATOM 1551 C CA . VAL A 1 206 ? -3.891 -9.535 2.386 1.00 95.56 206 VAL A CA 1
ATOM 1552 C C . VAL A 1 206 ? -5.272 -9.286 2.999 1.00 95.56 206 VAL A C 1
ATOM 1554 O O . VAL A 1 206 ? -5.699 -10.043 3.876 1.00 95.56 206 VAL A O 1
ATOM 1557 N N . ASN A 1 207 ? -6.005 -8.275 2.523 1.00 91.56 207 ASN A N 1
ATOM 1558 C CA . ASN A 1 207 ? -7.351 -7.954 3.007 1.00 91.56 207 ASN A CA 1
ATOM 1559 C C . ASN A 1 207 ? -8.358 -9.087 2.747 1.00 91.56 207 ASN A C 1
ATOM 1561 O O . ASN A 1 207 ? -9.209 -9.360 3.603 1.00 91.56 207 ASN A O 1
ATOM 1565 N N . ARG A 1 208 ? -8.224 -9.786 1.611 1.00 92.75 208 ARG A N 1
ATOM 1566 C CA . ARG A 1 208 ? -9.030 -10.964 1.234 1.00 92.75 208 ARG A CA 1
ATOM 1567 C C . ARG A 1 208 ? -8.581 -12.267 1.896 1.00 92.75 208 ARG A C 1
ATOM 1569 O O . ARG A 1 208 ? -9.272 -13.271 1.770 1.00 92.75 208 ARG A O 1
ATOM 1576 N N . ARG A 1 209 ? -7.492 -12.235 2.675 1.00 94.62 209 ARG A N 1
ATOM 1577 C CA . ARG A 1 209 ? -6.849 -13.401 3.311 1.00 94.62 209 ARG A CA 1
ATOM 1578 C C . ARG A 1 209 ? -6.212 -14.379 2.318 1.00 94.62 209 ARG A C 1
ATOM 1580 O O . ARG A 1 209 ? -5.976 -15.527 2.675 1.00 94.62 209 ARG A O 1
ATOM 1587 N N . GLU A 1 210 ? -5.875 -13.912 1.121 1.00 95.94 210 GLU A N 1
ATOM 1588 C CA . GLU A 1 210 ? -5.089 -14.642 0.120 1.00 95.94 210 GLU A CA 1
ATOM 1589 C C . GLU A 1 210 ? -3.589 -14.420 0.401 1.00 95.94 210 GLU A C 1
ATOM 1591 O O . GLU A 1 210 ? -2.882 -13.739 -0.348 1.00 95.94 210 GLU A O 1
ATOM 1596 N N . ILE A 1 211 ? -3.102 -14.921 1.544 1.00 96.94 211 ILE A N 1
ATOM 1597 C CA . ILE A 1 211 ? -1.735 -14.639 2.021 1.00 96.94 211 ILE A CA 1
ATOM 1598 C C . ILE A 1 211 ? -0.684 -15.267 1.104 1.00 96.94 211 ILE A C 1
ATOM 1600 O O . ILE A 1 211 ? 0.364 -14.661 0.886 1.00 96.94 211 ILE A O 1
ATOM 1604 N N . GLU A 1 212 ? -0.961 -16.441 0.537 1.00 96.69 212 GLU A N 1
ATOM 1605 C CA . GLU A 1 212 ? -0.055 -17.114 -0.397 1.00 96.69 212 GLU A CA 1
ATOM 1606 C C . GLU A 1 212 ? 0.196 -16.236 -1.627 1.00 96.69 212 GLU A C 1
ATOM 1608 O O . GLU A 1 212 ? 1.340 -15.932 -1.954 1.00 96.69 212 GLU A O 1
ATOM 1613 N N . ARG A 1 213 ? -0.881 -15.722 -2.231 1.00 95.56 213 ARG A N 1
ATOM 1614 C CA . ARG A 1 213 ? -0.812 -14.816 -3.382 1.00 95.56 213 ARG A CA 1
ATOM 1615 C C . ARG A 1 213 ? -0.073 -13.522 -3.049 1.00 95.56 213 ARG A C 1
ATOM 1617 O O . ARG A 1 213 ? 0.768 -13.080 -3.828 1.00 95.56 213 ARG A O 1
ATOM 1624 N N . ALA A 1 214 ? -0.368 -12.917 -1.897 1.00 96.62 214 ALA A N 1
ATOM 1625 C CA . ALA A 1 214 ? 0.305 -11.697 -1.458 1.00 96.62 214 ALA A CA 1
ATOM 1626 C C . ALA A 1 214 ? 1.825 -11.898 -1.335 1.00 96.62 214 ALA A C 1
ATOM 1628 O O . ALA A 1 214 ? 2.607 -11.044 -1.760 1.00 96.62 214 ALA A O 1
ATOM 1629 N N . MET A 1 215 ? 2.240 -13.036 -0.773 1.00 97.44 215 MET A N 1
ATOM 1630 C CA . MET A 1 215 ? 3.650 -13.389 -0.624 1.00 97.44 215 MET A CA 1
ATOM 1631 C C . MET A 1 215 ? 4.313 -13.695 -1.968 1.00 97.44 215 MET A C 1
ATOM 1633 O O . MET A 1 215 ? 5.435 -13.239 -2.187 1.00 97.44 215 MET A O 1
ATOM 1637 N N . ASP A 1 216 ? 3.628 -14.384 -2.881 1.00 95.75 216 ASP A N 1
ATOM 1638 C CA . ASP A 1 216 ? 4.149 -14.668 -4.222 1.00 95.75 216 ASP A CA 1
ATOM 1639 C C . ASP A 1 216 ? 4.421 -13.379 -5.011 1.00 95.75 216 ASP A C 1
ATOM 1641 O O . ASP A 1 216 ? 5.516 -13.213 -5.559 1.00 95.75 216 ASP A O 1
ATOM 1645 N N . ILE A 1 217 ? 3.479 -12.426 -5.003 1.00 95.38 217 ILE A N 1
ATOM 1646 C CA . ILE A 1 217 ? 3.650 -11.115 -5.653 1.00 95.38 217 ILE A CA 1
ATOM 1647 C C . ILE A 1 217 ? 4.833 -10.360 -5.031 1.00 95.38 217 ILE A C 1
ATOM 1649 O O . ILE A 1 217 ? 5.675 -9.812 -5.746 1.00 95.38 217 ILE A O 1
ATOM 1653 N N . LEU A 1 218 ? 4.937 -10.354 -3.698 1.00 96.44 218 LEU A N 1
ATOM 1654 C CA . LEU A 1 218 ? 6.033 -9.688 -2.995 1.00 96.44 218 LEU A CA 1
ATOM 1655 C C . LEU A 1 218 ? 7.398 -10.303 -3.345 1.00 96.44 218 LEU A C 1
ATOM 1657 O O . LEU A 1 218 ? 8.349 -9.571 -3.626 1.00 96.44 218 LEU A O 1
ATOM 1661 N N . CYS A 1 219 ? 7.508 -11.633 -3.350 1.00 96.12 219 CYS A N 1
ATOM 1662 C CA . CYS A 1 219 ? 8.738 -12.337 -3.708 1.00 96.12 219 CYS A CA 1
ATOM 1663 C C . CYS A 1 219 ? 9.155 -12.053 -5.153 1.00 96.12 219 CYS A C 1
ATOM 1665 O O . CYS A 1 219 ? 10.326 -11.764 -5.403 1.00 96.12 219 CYS A O 1
ATOM 1667 N N . GLN A 1 220 ? 8.210 -12.071 -6.092 1.00 93.81 220 GLN A N 1
ATOM 1668 C CA . GLN A 1 220 ? 8.484 -11.720 -7.486 1.00 93.81 220 GLN A CA 1
ATOM 1669 C C . GLN A 1 220 ? 8.964 -10.288 -7.627 1.00 93.81 220 GLN A C 1
ATOM 1671 O O . GLN A 1 220 ? 9.948 -10.049 -8.322 1.00 93.81 220 GLN A O 1
ATOM 1676 N N . ARG A 1 221 ? 8.340 -9.347 -6.915 1.00 94.44 221 ARG A N 1
ATOM 1677 C CA . ARG A 1 221 ? 8.767 -7.951 -6.947 1.00 94.44 221 ARG A CA 1
ATOM 1678 C C . ARG A 1 221 ? 10.188 -7.779 -6.406 1.00 94.44 221 ARG A C 1
ATOM 1680 O O . ARG A 1 221 ? 10.984 -7.042 -6.984 1.00 94.44 221 ARG A O 1
ATOM 1687 N N . ILE A 1 222 ? 10.546 -8.496 -5.338 1.00 95.31 222 ILE A N 1
ATOM 1688 C CA . ILE A 1 222 ? 11.920 -8.507 -4.807 1.00 95.31 222 ILE A CA 1
ATOM 1689 C C . ILE A 1 222 ? 12.906 -9.051 -5.853 1.00 95.31 222 ILE A C 1
ATOM 1691 O O . ILE A 1 222 ? 13.952 -8.436 -6.070 1.00 95.31 222 ILE A O 1
ATOM 1695 N N . LEU A 1 223 ? 12.579 -10.161 -6.523 1.00 94.69 223 LEU A N 1
ATOM 1696 C CA . LEU A 1 223 ? 13.419 -10.741 -7.578 1.00 94.69 223 LEU A CA 1
ATOM 1697 C C . LEU A 1 223 ? 13.559 -9.803 -8.784 1.00 94.69 223 LEU A C 1
ATOM 1699 O O . LEU A 1 223 ? 14.668 -9.608 -9.277 1.00 94.69 223 LEU A O 1
ATOM 1703 N N . ALA A 1 224 ? 12.469 -9.171 -9.218 1.00 92.56 224 ALA A N 1
ATOM 1704 C CA . ALA A 1 224 ? 12.474 -8.185 -10.292 1.00 92.56 224 ALA A CA 1
ATOM 1705 C C . ALA A 1 224 ? 13.421 -7.019 -9.959 1.00 92.56 224 ALA A C 1
ATOM 1707 O O . ALA A 1 224 ? 14.296 -6.674 -10.755 1.00 92.56 224 ALA A O 1
ATOM 1708 N N . ILE A 1 225 ? 13.338 -6.470 -8.741 1.00 93.75 225 ILE A N 1
ATOM 1709 C CA . ILE A 1 225 ? 14.250 -5.412 -8.282 1.00 93.75 225 ILE A CA 1
ATOM 1710 C C . ILE A 1 225 ? 15.707 -5.892 -8.292 1.00 93.75 225 ILE A C 1
ATOM 1712 O O . ILE A 1 225 ? 16.590 -5.148 -8.722 1.00 93.75 225 ILE A O 1
ATOM 1716 N N . GLN A 1 226 ? 15.982 -7.121 -7.849 1.00 95.31 226 GLN A N 1
ATOM 1717 C CA . GLN A 1 226 ? 17.337 -7.680 -7.889 1.00 95.31 226 GLN A CA 1
ATOM 1718 C C . GLN A 1 226 ? 17.859 -7.774 -9.326 1.00 95.31 226 GLN A C 1
ATOM 1720 O O . GLN A 1 226 ? 18.948 -7.273 -9.604 1.00 95.31 226 GLN A O 1
ATOM 1725 N N . VAL A 1 227 ? 17.066 -8.319 -10.252 1.00 95.00 227 VAL A N 1
ATOM 1726 C CA . VAL A 1 227 ? 17.421 -8.424 -11.676 1.00 95.00 227 VAL A CA 1
ATOM 1727 C C . VAL A 1 227 ? 17.669 -7.049 -12.292 1.00 95.00 227 VAL A C 1
ATOM 1729 O O . VAL A 1 227 ? 18.659 -6.880 -12.999 1.00 95.00 227 VAL A O 1
ATOM 1732 N N . ALA A 1 228 ? 16.842 -6.048 -11.978 1.00 94.25 228 ALA A N 1
ATOM 1733 C CA . ALA A 1 228 ? 17.031 -4.678 -12.457 1.00 94.25 228 ALA A CA 1
ATOM 1734 C C . ALA A 1 228 ? 18.323 -4.028 -11.928 1.00 94.25 228 ALA A C 1
ATOM 1736 O O . ALA A 1 228 ? 18.889 -3.159 -12.590 1.00 94.25 228 ALA A O 1
ATOM 1737 N N . LYS A 1 229 ? 18.780 -4.411 -10.727 1.00 95.25 229 LYS A N 1
ATOM 1738 C CA . LYS A 1 229 ? 19.961 -3.827 -10.063 1.00 95.25 229 LYS A CA 1
ATOM 1739 C C . LYS A 1 229 ? 21.264 -4.587 -10.313 1.00 95.25 229 LYS A C 1
ATOM 1741 O O . LYS A 1 229 ? 22.332 -4.046 -10.028 1.00 95.25 229 LYS A O 1
ATOM 1746 N N . MET A 1 230 ? 21.208 -5.810 -10.832 1.00 95.44 230 MET A N 1
ATOM 1747 C CA . MET A 1 230 ? 22.398 -6.569 -11.218 1.00 95.44 230 MET A CA 1
ATOM 1748 C C . MET A 1 230 ? 23.098 -5.957 -12.444 1.00 95.44 230 MET A C 1
ATOM 1750 O O . MET A 1 230 ? 22.492 -5.249 -13.246 1.00 95.44 230 MET A O 1
ATOM 1754 N N . LYS A 1 231 ? 24.401 -6.229 -12.611 1.00 87.69 231 LYS A N 1
ATOM 1755 C CA . LYS A 1 231 ? 25.188 -5.724 -13.751 1.00 87.69 231 LYS A CA 1
ATOM 1756 C C . LYS A 1 231 ? 24.597 -6.246 -15.071 1.00 87.69 231 LYS A C 1
ATOM 1758 O O . LYS A 1 231 ? 24.514 -7.452 -15.267 1.00 87.69 231 LYS A O 1
ATOM 1763 N N . GLY A 1 232 ? 24.199 -5.339 -15.967 1.00 89.25 232 GLY A N 1
ATOM 1764 C CA . GLY A 1 232 ? 23.515 -5.683 -17.228 1.00 89.25 232 GLY A CA 1
ATOM 1765 C C . GLY A 1 232 ? 22.007 -5.954 -17.088 1.00 89.25 232 GLY A C 1
ATOM 1766 O O . GLY A 1 232 ? 21.351 -6.355 -18.060 1.00 89.25 232 GLY A O 1
ATOM 1767 N N . GLY A 1 233 ? 21.469 -5.738 -15.886 1.00 90.50 233 GLY A N 1
ATOM 1768 C CA . GLY A 1 233 ? 20.045 -5.681 -15.604 1.00 90.50 233 GLY A CA 1
ATOM 1769 C C . GLY A 1 233 ? 19.397 -4.459 -16.240 1.00 90.50 233 GLY A C 1
ATOM 1770 O O . GLY A 1 233 ? 20.021 -3.408 -16.387 1.00 90.50 233 GLY A O 1
ATOM 1771 N N . SER A 1 234 ? 18.136 -4.603 -16.626 1.00 92.50 234 SER A N 1
ATOM 1772 C CA . SER A 1 234 ? 17.297 -3.482 -17.033 1.00 92.50 234 SER A CA 1
ATOM 1773 C C . SER A 1 234 ? 15.907 -3.655 -16.432 1.00 92.50 234 SER A C 1
ATOM 1775 O O . SER A 1 234 ? 15.523 -4.767 -16.053 1.00 92.50 234 SER A O 1
ATOM 1777 N N . TRP A 1 235 ? 15.164 -2.559 -16.293 1.00 88.00 235 TRP A N 1
ATOM 1778 C CA . TRP A 1 235 ? 13.815 -2.616 -15.727 1.00 88.00 235 TRP A CA 1
ATOM 1779 C C . TRP A 1 235 ? 12.855 -3.367 -16.651 1.00 88.00 235 TRP A C 1
ATOM 1781 O O . TRP A 1 235 ? 11.959 -4.049 -16.169 1.00 88.00 235 TRP A O 1
ATOM 1791 N N . GLU A 1 236 ? 13.108 -3.333 -17.956 1.00 89.25 236 GLU A N 1
ATOM 1792 C CA . GLU A 1 236 ? 12.347 -4.060 -18.971 1.00 89.25 236 GLU A CA 1
ATOM 1793 C C . GLU A 1 236 ? 12.509 -5.577 -18.793 1.00 89.25 236 GLU A C 1
ATOM 1795 O O . GLU A 1 236 ? 11.537 -6.325 -18.868 1.00 89.25 236 GLU A O 1
ATOM 1800 N N . LYS A 1 237 ? 13.729 -6.045 -18.484 1.00 90.38 237 LYS A N 1
ATOM 1801 C CA . LYS A 1 237 ? 13.980 -7.461 -18.163 1.00 90.38 237 LYS A CA 1
ATOM 1802 C C . LYS A 1 237 ? 13.353 -7.877 -16.836 1.00 90.38 237 LYS A C 1
ATOM 1804 O O . LYS A 1 237 ? 12.872 -8.998 -16.721 1.00 90.38 237 LYS A O 1
ATOM 1809 N N . ALA A 1 238 ? 13.386 -6.997 -15.838 1.00 90.69 238 ALA A N 1
ATOM 1810 C CA . ALA A 1 238 ? 12.769 -7.253 -14.542 1.00 90.69 238 ALA A CA 1
ATOM 1811 C C . ALA A 1 238 ? 11.241 -7.369 -14.642 1.00 90.69 238 ALA A C 1
ATOM 1813 O O . ALA A 1 238 ? 10.657 -8.242 -14.006 1.00 90.69 238 ALA A O 1
ATOM 1814 N N . GLU A 1 239 ? 10.610 -6.543 -15.480 1.00 85.88 239 GLU A N 1
ATOM 1815 C CA . GLU A 1 239 ? 9.159 -6.547 -15.705 1.00 85.88 239 GLU A CA 1
ATOM 1816 C C . GLU A 1 239 ? 8.653 -7.876 -16.284 1.00 85.88 239 GLU A C 1
ATOM 1818 O O . GLU A 1 239 ? 7.565 -8.323 -15.935 1.00 85.88 239 GLU A O 1
ATOM 1823 N N . ALA A 1 240 ? 9.456 -8.570 -17.096 1.00 87.00 240 ALA A N 1
ATOM 1824 C CA . ALA A 1 240 ? 9.086 -9.874 -17.656 1.00 87.00 240 ALA A CA 1
ATOM 1825 C C . ALA A 1 240 ? 8.893 -10.983 -16.598 1.00 87.00 240 ALA A C 1
ATOM 1827 O O . ALA A 1 240 ? 8.366 -12.049 -16.915 1.00 87.00 240 ALA A O 1
ATOM 1828 N N . ILE A 1 241 ? 9.337 -10.751 -15.359 1.00 87.25 241 ILE A N 1
ATOM 1829 C CA . ILE A 1 241 ? 9.276 -11.710 -14.246 1.00 87.25 241 ILE A CA 1
ATOM 1830 C C . ILE A 1 241 ? 8.051 -11.439 -13.350 1.00 87.25 241 ILE A C 1
ATOM 1832 O O . ILE A 1 241 ? 7.687 -12.275 -12.522 1.00 87.25 241 ILE A O 1
ATOM 1836 N N . GLU A 1 242 ? 7.388 -10.291 -13.501 1.00 82.25 242 GLU A N 1
ATOM 1837 C CA . GLU A 1 242 ? 6.265 -9.901 -12.647 1.00 82.25 242 GLU A CA 1
ATOM 1838 C C . GLU A 1 242 ? 4.947 -10.554 -13.082 1.00 82.25 242 GLU A C 1
ATOM 1840 O O . GLU A 1 242 ? 4.576 -10.521 -14.255 1.00 82.25 242 GLU A O 1
ATOM 1845 N N . LEU A 1 243 ? 4.181 -11.100 -12.127 1.00 76.38 243 LEU A N 1
ATOM 1846 C CA . LEU A 1 243 ? 2.823 -11.591 -12.407 1.00 76.38 243 LEU A CA 1
ATOM 1847 C C . LEU A 1 243 ? 1.772 -10.478 -12.485 1.00 76.38 243 LEU A C 1
ATOM 1849 O O . LEU A 1 243 ? 0.686 -10.697 -13.028 1.00 76.38 243 LEU A O 1
ATOM 1853 N N . VAL A 1 244 ? 2.051 -9.298 -11.928 1.00 78.69 244 VAL A N 1
ATOM 1854 C CA . VAL A 1 244 ? 1.093 -8.191 -11.938 1.00 78.69 244 VAL A CA 1
ATOM 1855 C C . VAL A 1 244 ? 1.098 -7.565 -13.328 1.00 78.69 244 VAL A C 1
ATOM 1857 O O . VAL A 1 244 ? 1.992 -6.805 -13.690 1.00 78.69 244 VAL A O 1
ATOM 1860 N N . ASN A 1 245 ? 0.077 -7.884 -14.127 1.00 76.12 245 ASN A N 1
ATOM 1861 C CA . ASN A 1 245 ? -0.067 -7.342 -15.475 1.00 76.12 245 ASN A CA 1
ATOM 1862 C C . ASN A 1 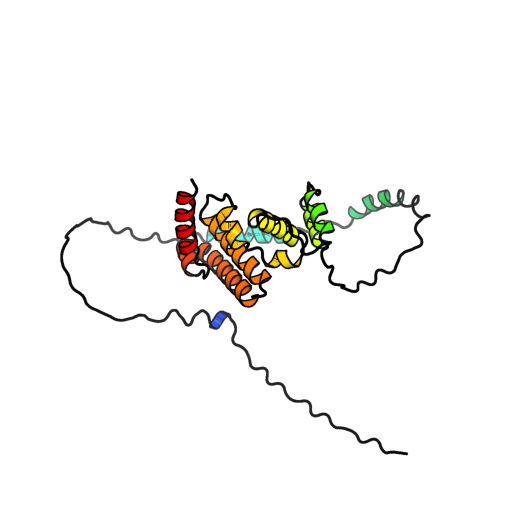245 ? -0.530 -5.877 -15.430 1.00 76.12 245 ASN A C 1
ATOM 1864 O O . ASN A 1 245 ? -1.702 -5.556 -15.639 1.00 76.12 245 ASN A O 1
ATOM 1868 N N . THR A 1 246 ? 0.410 -4.978 -15.150 1.00 70.06 246 THR A N 1
ATOM 1869 C CA . THR A 1 246 ? 0.161 -3.533 -15.119 1.00 70.06 246 THR A CA 1
ATOM 1870 C C . THR A 1 246 ? -0.145 -2.978 -16.511 1.00 70.06 246 THR A C 1
ATOM 1872 O O . THR A 1 246 ? -0.958 -2.068 -16.634 1.00 70.06 246 THR A O 1
ATOM 1875 N N . GLN A 1 247 ? 0.411 -3.569 -17.574 1.00 67.44 247 GLN A N 1
ATOM 1876 C CA . GLN A 1 247 ? 0.248 -3.129 -18.968 1.00 67.44 247 GLN A CA 1
ATOM 1877 C C . GLN A 1 247 ? -1.219 -3.138 -19.427 1.00 67.44 247 GLN A C 1
ATOM 1879 O O . GLN A 1 247 ? -1.715 -2.137 -19.946 1.00 67.44 247 GLN A O 1
ATOM 1884 N N . LYS A 1 248 ? -1.949 -4.238 -19.181 1.00 65.88 248 LYS A N 1
ATOM 1885 C CA . LYS A 1 248 ? -3.383 -4.325 -19.526 1.00 65.88 248 LYS A CA 1
ATOM 1886 C C . LYS A 1 248 ? -4.228 -3.330 -18.732 1.00 65.88 248 LYS A C 1
ATOM 1888 O O . LYS A 1 248 ? -5.201 -2.786 -19.255 1.00 65.88 248 LYS A O 1
ATOM 1893 N N . SER A 1 249 ? -3.843 -3.082 -17.481 1.00 60.78 249 SER A N 1
ATOM 1894 C CA . SER A 1 249 ? -4.574 -2.168 -16.609 1.00 60.78 249 SER A CA 1
ATOM 1895 C C . SER A 1 249 ? -4.351 -0.702 -16.997 1.00 60.78 249 SER A C 1
ATOM 1897 O O . SER A 1 249 ? -5.302 0.073 -17.063 1.00 60.78 249 SER A O 1
ATOM 1899 N N . LEU A 1 250 ? -3.119 -0.331 -17.363 1.00 66.44 250 LEU A N 1
ATOM 1900 C CA . LEU A 1 250 ? -2.789 1.020 -17.823 1.00 66.44 250 LEU A CA 1
ATOM 1901 C C . LEU A 1 250 ? -3.499 1.370 -19.132 1.00 66.44 250 LEU A C 1
ATOM 1903 O O . LEU A 1 250 ? -4.127 2.422 -19.203 1.00 66.44 250 LEU A O 1
ATOM 1907 N N . ALA A 1 251 ? -3.480 0.470 -20.122 1.00 67.44 251 ALA A N 1
ATOM 1908 C CA . ALA A 1 251 ? -4.185 0.683 -21.388 1.00 67.44 251 ALA A CA 1
ATOM 1909 C C . ALA A 1 251 ? -5.702 0.878 -21.187 1.00 67.44 251 ALA A C 1
ATOM 1911 O O . ALA A 1 251 ? -6.323 1.708 -21.850 1.00 67.44 251 ALA A O 1
ATOM 1912 N N . SER A 1 252 ? -6.291 0.157 -20.228 1.00 62.44 252 SER A N 1
ATOM 1913 C CA . SER A 1 252 ? -7.713 0.286 -19.885 1.00 62.44 252 SER A CA 1
ATOM 1914 C C . SER A 1 252 ? -8.021 1.611 -19.171 1.00 62.44 252 SER A C 1
ATOM 1916 O O . SER A 1 252 ? -9.033 2.249 -19.463 1.00 62.44 252 SER A O 1
ATOM 1918 N N . SER A 1 253 ? -7.135 2.073 -18.280 1.00 58.94 253 SER A N 1
ATOM 1919 C CA . SER A 1 253 ? -7.270 3.380 -17.620 1.00 58.94 253 SER A CA 1
ATOM 1920 C C . SER A 1 253 ? -7.146 4.554 -18.595 1.00 58.94 253 SER A C 1
ATOM 1922 O O . SER A 1 253 ? -7.885 5.527 -18.453 1.00 58.94 253 SER A O 1
ATOM 1924 N N . SER A 1 254 ? -6.269 4.469 -19.602 1.00 60.16 254 SER A N 1
ATOM 1925 C CA . SER A 1 254 ? -6.120 5.521 -20.620 1.00 60.16 254 SER A CA 1
ATOM 1926 C C . SER A 1 254 ? -7.408 5.751 -21.414 1.00 60.16 254 SER A C 1
ATOM 1928 O O . SER A 1 254 ? -7.746 6.894 -21.710 1.00 60.16 254 SER A O 1
ATOM 1930 N N . MET A 1 255 ? -8.162 4.687 -21.714 1.00 63.12 255 MET A N 1
ATOM 1931 C CA . MET A 1 255 ? -9.447 4.815 -22.410 1.00 63.12 255 MET A CA 1
ATOM 1932 C C . MET A 1 255 ? -10.541 5.430 -21.527 1.00 63.12 255 MET A C 1
ATOM 1934 O O . MET A 1 255 ? -11.320 6.245 -22.011 1.00 63.12 255 MET A O 1
ATOM 1938 N N . LEU A 1 256 ? -10.578 5.106 -20.228 1.00 59.00 256 LEU A N 1
ATOM 1939 C CA . LEU A 1 256 ? -11.563 5.669 -19.289 1.00 59.00 256 LEU A CA 1
ATOM 1940 C C . LEU A 1 256 ? -11.324 7.152 -18.966 1.00 59.00 256 LEU A C 1
ATOM 1942 O O . LEU A 1 256 ? -12.270 7.876 -18.650 1.00 59.00 256 LEU A O 1
ATOM 1946 N N . ALA A 1 257 ? -10.072 7.611 -19.033 1.00 59.12 257 ALA A N 1
ATOM 1947 C CA . ALA A 1 257 ? -9.739 9.021 -18.844 1.00 59.12 257 ALA A CA 1
ATOM 1948 C C . ALA A 1 257 ? -10.270 9.898 -19.991 1.00 59.12 257 ALA A C 1
ATOM 1950 O O . ALA A 1 257 ? -10.694 11.022 -19.745 1.00 59.12 257 ALA A O 1
ATOM 1951 N N . LEU A 1 258 ? -10.310 9.372 -21.221 1.00 58.47 258 LEU A N 1
ATOM 1952 C CA . LEU A 1 258 ? -10.822 10.095 -22.391 1.00 58.47 258 LEU A CA 1
ATOM 1953 C C . LEU A 1 258 ? -12.350 10.232 -22.405 1.00 58.47 258 LEU A C 1
ATOM 1955 O O . LEU A 1 258 ? -12.864 11.136 -23.048 1.00 58.47 258 LEU A O 1
ATOM 1959 N N . THR A 1 259 ? -13.084 9.363 -21.707 1.00 57.53 259 THR A N 1
ATOM 1960 C CA . THR A 1 259 ? -14.558 9.407 -21.676 1.00 57.53 259 THR A CA 1
ATOM 1961 C C . THR A 1 259 ? -15.141 10.318 -20.593 1.00 57.53 259 THR A C 1
ATOM 1963 O O . THR A 1 259 ? -16.341 10.564 -20.605 1.00 57.53 259 THR A O 1
ATOM 1966 N N . ASN A 1 260 ? -14.324 10.780 -19.641 1.00 52.28 260 ASN A N 1
ATOM 1967 C CA . ASN A 1 260 ? -14.766 11.602 -18.504 1.00 52.28 260 ASN A CA 1
ATOM 1968 C C . ASN A 1 260 ? -14.210 13.040 -18.526 1.00 52.28 260 ASN A C 1
ATOM 1970 O O . ASN A 1 260 ? -14.428 13.776 -17.562 1.00 52.28 260 ASN A O 1
ATOM 1974 N N . ALA A 1 261 ? -13.471 13.408 -19.576 1.00 50.78 261 ALA A N 1
ATOM 1975 C CA . ALA A 1 261 ? -13.036 14.776 -19.856 1.00 50.78 261 ALA A CA 1
ATOM 1976 C C . ALA A 1 261 ? -14.044 15.457 -20.789 1.00 50.78 261 ALA A C 1
ATOM 1978 O O . ALA A 1 261 ? -14.306 16.660 -20.572 1.00 50.78 261 ALA A O 1
#

Foldseek 3Di:
DDDDDDDDDDDDDDDDPDDDDPVVVVPPPPDDPDDDDDDDDDDDDDDDDDDDDDDDDPPPPVVVVVVVVVVVVVVVVPDDPDPPVVPPVVVVVPPPPPPPPDPDPDPDDPPPPVDPPDDDPVNLVVVVVDPCPDPVVVVVVCVVPPCSVVLNVLQVQCVVVPVDHDDDSLCSLVRQQLVCLLPPVPDPDPVVSVVSNLVSVLVNCVSVVVPVVSVVQVVLLVVLVVQCPDDVRNNVVSVVSGPPCVVVVVVVSVVVVVVPD

Radius of gyration: 31.06 Å; chains: 1; bounding box: 64×70×98 Å

pLDDT: mean 72.36, std 19.52, range [39.53, 97.44]

Secondary structure (DSSP, 8-state):
------------------PPPHHHHGGGS--------------------------------HHHHHHHHHHHHHHHT-----TTGGGTTTTTTTSSTTSSTTS--------------PPPHHHHHHHHH----SHHHHHHHHHHSTTHHHHHHHHHHHHHHSSS---SGGGGGT--HHHHHHHH-----HHHHHHHHHHHHHHHHHHTT-HHHHHHHHHHHHHHHHHHHSTT--HHHHHTT-SS-HHHHHHHHHHHHHT--